Protein AF-A0A543IL01-F1 (afdb_monomer_lite)

InterPro domains:
  IPR018306 Bacteriophage T5, Orf172 DNA-binding [SM00974] (174-257)

pLDDT: mean 78.58, std 16.9, range [30.52, 97.38]

Foldseek 3Di:
DDPDDQDAALEEEPPQDPVLSSLLSVLLVVVDDVPKAFHYKFAFADVVVGFGIWTDILFKIFTDDSVCCNPPNTPFMDTLQFFPAWDWDDDDVQWTFIWTAGPVRDIDTNHITGNVVRVVVRVVSVVSNDDDDDPPDDDDDPPDDDDPDDPDPDVPDDDQQAWWKWWKKDQCLFPNQQKIATDIDRDPDRVVVQQVVQVPDGPAGIFTFAIATGSRNVVVSVQLCVVQVVQAPDVPDSVRRMGRGAQVVSVVSCCVVVPPRRPGGDRDGPNVVSVVVVVVD

Radius of gyration: 23.76 Å; chains: 1; bounding box: 69×58×45 Å

Secondary structure (DSSP, 8-state):
------PPPSEE-TT--HHHHHHHHHHHTTTSPTT--EEEEEEEEETTTTEEEEEEESSEEEEE-TTTHHHH--SEEEEGGGEEEEEEEEEETTEEEEEEEETT--EEEEEEEETTTHHHHHHHHHHHHS------------------------TTPPP----EEEEEEE-HHHH-TT-EEEEEE-SSSHHHHHHHHHHTT-SSPPEEEEEEEETTHHHHHHHHHHHTGGGBS-SS-TTS-EES--HHHHHHHHHHHHGGG---B--S---HHHHHHHHT-

Sequence (281 aa):
MALQEIQHPDYVGAEVDAGDAEHVTRVLRFFLRDGERVVALATTVKALPTLTHIAVTDRRILGFSAAELAKEGPRQETDIAVVASVETRKSSKQRWFFVVVDESGAETDFGDVHDQDAPRLTRIIEGLVRPSRPEADVPSPRLPEADPLPRAPEPGAPSPHTPGAGYVISNIGAFGERMVKIGMTRRLEPMDRVRELGDASVPFRFDVHALIFSEDAVGLENSLHEEFADRRVNRVNLRREFFYATPAEVREVLERLAGNHLLEYNETPEALEYRAGKTDR

Organism: NCBI:txid337895

Structure (mmCIF, N/CA/C/O backbone):
data_AF-A0A543IL01-F1
#
_entry.id   AF-A0A543IL01-F1
#
loop_
_atom_site.group_PDB
_atom_site.id
_atom_site.type_symbol
_atom_site.label_atom_id
_atom_site.label_alt_id
_atom_site.label_comp_id
_atom_site.label_asym_id
_atom_site.label_entity_id
_atom_site.label_seq_id
_atom_site.pdbx_PDB_ins_code
_atom_site.Cartn_x
_atom_site.Cartn_y
_atom_site.Cartn_z
_atom_site.occupancy
_atom_site.B_iso_or_equiv
_atom_site.auth_seq_id
_atom_site.auth_comp_id
_atom_site.auth_asym_id
_atom_site.auth_atom_id
_atom_site.pdbx_PDB_model_num
ATOM 1 N N . MET A 1 1 ? -9.662 14.094 -27.715 1.00 34.88 1 MET A N 1
ATOM 2 C CA . MET A 1 1 ? -8.917 14.063 -26.439 1.00 34.88 1 MET A CA 1
ATOM 3 C C . MET A 1 1 ? -9.246 15.337 -25.689 1.00 34.88 1 MET A C 1
ATOM 5 O O . MET A 1 1 ? -8.805 16.396 -26.111 1.00 34.88 1 MET A O 1
ATOM 9 N N . ALA A 1 2 ? -10.101 15.260 -24.671 1.00 32.00 2 ALA A N 1
ATOM 10 C CA . ALA A 1 2 ? -10.370 16.408 -23.813 1.00 32.00 2 ALA A CA 1
ATOM 11 C C . ALA A 1 2 ? -9.180 16.578 -22.860 1.00 32.00 2 ALA A C 1
ATOM 13 O O . ALA A 1 2 ? -8.804 15.628 -22.174 1.00 32.00 2 ALA A O 1
ATOM 14 N N . LEU A 1 3 ? -8.567 17.761 -22.863 1.00 39.91 3 LEU A N 1
ATOM 15 C CA . LEU A 1 3 ? -7.664 18.196 -21.803 1.00 39.91 3 LEU A CA 1
ATOM 16 C C . LEU A 1 3 ? -8.504 18.259 -20.521 1.00 39.91 3 LEU A C 1
ATOM 18 O O . LEU A 1 3 ? -9.288 19.187 -20.355 1.00 39.91 3 LEU A O 1
ATOM 22 N N . GLN A 1 4 ? -8.416 17.237 -19.667 1.00 44.16 4 GLN A N 1
ATOM 23 C CA . GLN A 1 4 ? -8.971 17.327 -18.318 1.00 44.16 4 GLN A CA 1
ATOM 24 C C . GLN A 1 4 ? -8.254 18.476 -17.598 1.00 44.16 4 GLN A C 1
ATOM 26 O O . GLN A 1 4 ? -7.021 18.506 -17.566 1.00 44.16 4 GLN A O 1
ATOM 31 N N . GLU A 1 5 ? -9.026 19.436 -17.083 1.00 52.38 5 GLU A N 1
ATOM 32 C CA . GLU A 1 5 ? -8.519 20.554 -16.285 1.00 52.38 5 GLU A CA 1
ATOM 33 C C . GLU A 1 5 ? -7.653 20.032 -15.136 1.00 52.38 5 GLU A C 1
ATOM 35 O O . GLU A 1 5 ? -8.019 19.087 -14.433 1.00 52.38 5 GLU A O 1
ATOM 40 N N . ILE A 1 6 ? -6.481 20.643 -14.958 1.00 54.50 6 ILE A N 1
ATOM 41 C CA . ILE A 1 6 ? -5.597 20.335 -13.839 1.00 54.50 6 ILE A CA 1
ATOM 42 C C . ILE A 1 6 ? -6.286 20.864 -12.581 1.00 54.50 6 ILE A C 1
ATOM 44 O O . ILE A 1 6 ? -6.400 22.073 -12.396 1.00 54.50 6 ILE A O 1
ATOM 48 N N . GLN A 1 7 ? -6.773 19.964 -11.729 1.00 63.28 7 GLN A N 1
ATOM 49 C CA . GLN A 1 7 ? -7.272 20.351 -10.415 1.00 63.28 7 GLN A CA 1
ATOM 50 C C . GLN A 1 7 ? -6.079 20.687 -9.521 1.00 63.28 7 GLN A C 1
ATOM 52 O O . GLN A 1 7 ? -5.209 19.847 -9.290 1.00 63.28 7 GLN A O 1
ATOM 57 N N . HIS A 1 8 ? -6.028 21.939 -9.074 1.00 72.12 8 HIS A N 1
ATOM 58 C CA . HIS A 1 8 ? -5.015 22.433 -8.151 1.00 72.12 8 HIS A CA 1
ATOM 59 C C . HIS A 1 8 ? -5.432 22.141 -6.702 1.00 72.12 8 HIS A C 1
ATOM 61 O O . HIS A 1 8 ? -6.633 22.097 -6.429 1.00 72.12 8 HIS A O 1
ATOM 67 N N . PRO A 1 9 ? -4.473 21.964 -5.774 1.00 82.19 9 PRO A N 1
ATOM 68 C CA . PRO A 1 9 ? -4.791 21.812 -4.361 1.00 82.19 9 PRO A CA 1
ATOM 69 C C . PRO A 1 9 ? -5.490 23.062 -3.820 1.00 82.19 9 PRO A C 1
ATOM 71 O O . PRO A 1 9 ? -5.097 24.182 -4.152 1.00 82.19 9 PRO A O 1
ATOM 74 N N . ASP A 1 10 ? -6.454 22.875 -2.920 1.00 85.50 10 ASP A N 1
ATOM 75 C CA . ASP A 1 10 ? -7.108 23.976 -2.202 1.00 85.50 10 ASP A CA 1
ATOM 76 C C . ASP A 1 10 ? -6.127 24.714 -1.271 1.00 85.50 10 ASP A C 1
ATOM 78 O O . ASP A 1 10 ? -6.307 25.893 -0.958 1.00 85.50 10 ASP A O 1
ATOM 82 N N . TYR A 1 11 ? -5.074 24.020 -0.826 1.00 91.69 11 TYR A N 1
ATOM 83 C CA . TYR A 1 11 ? -4.003 24.577 -0.008 1.00 91.69 11 TYR A CA 1
ATOM 84 C C . TYR A 1 11 ? -2.612 24.215 -0.539 1.00 91.69 11 TYR A C 1
ATOM 86 O O . TYR A 1 11 ? -2.289 23.041 -0.723 1.00 91.69 11 TYR A O 1
ATOM 94 N N . VAL A 1 12 ? -1.757 25.226 -0.699 1.00 93.12 12 VAL A N 1
ATOM 95 C CA . VAL A 1 12 ? -0.332 25.074 -1.020 1.00 93.12 12 VAL A CA 1
ATOM 96 C C . VAL A 1 12 ? 0.488 25.691 0.113 1.00 93.12 12 VAL A C 1
ATOM 98 O O . VAL A 1 12 ? 0.226 26.822 0.524 1.00 93.12 12 VAL A O 1
ATOM 101 N N . GLY A 1 13 ? 1.432 24.917 0.648 1.00 91.25 13 GLY A N 1
ATOM 102 C CA . GLY A 1 13 ? 2.227 25.267 1.820 1.00 91.25 13 GLY A CA 1
ATOM 103 C C . GLY A 1 13 ? 3.222 26.400 1.576 1.00 91.25 13 GLY A C 1
ATOM 104 O O . GLY A 1 13 ? 3.610 26.674 0.442 1.00 91.25 13 GLY A O 1
ATOM 105 N N . ALA A 1 14 ? 3.653 27.045 2.660 1.00 87.38 14 ALA A N 1
ATOM 106 C CA . ALA A 1 14 ? 4.424 28.290 2.624 1.00 87.38 14 ALA A CA 1
ATOM 107 C C . ALA A 1 14 ? 5.782 28.176 1.906 1.00 87.38 14 ALA A C 1
ATOM 109 O O . ALA A 1 14 ? 6.275 29.162 1.360 1.00 87.38 14 ALA A O 1
ATOM 110 N N . GLU A 1 15 ? 6.387 26.987 1.915 1.00 88.19 15 GLU A N 1
ATOM 111 C CA . GLU A 1 15 ? 7.686 26.714 1.285 1.00 88.19 15 GLU A CA 1
ATOM 112 C C . GLU A 1 15 ? 7.568 25.984 -0.068 1.00 88.19 15 GLU A C 1
ATOM 114 O O . GLU A 1 15 ? 8.587 25.584 -0.629 1.00 88.19 15 GLU A O 1
ATOM 119 N N . VAL A 1 16 ? 6.356 25.791 -0.602 1.00 88.38 16 VAL A N 1
ATOM 120 C CA . VAL A 1 16 ? 6.158 25.165 -1.918 1.00 88.38 16 VAL A CA 1
ATOM 121 C C . VAL A 1 16 ? 6.141 26.252 -2.998 1.00 88.38 16 VAL A C 1
ATOM 123 O O . VAL A 1 16 ? 5.255 27.106 -3.017 1.00 88.38 16 VAL A O 1
ATOM 126 N N . ASP A 1 17 ? 7.107 26.218 -3.920 1.00 84.44 17 ASP A N 1
ATOM 127 C CA . ASP A 1 17 ? 7.125 27.117 -5.082 1.00 84.44 17 ASP A CA 1
ATOM 128 C C . ASP A 1 17 ? 5.978 26.795 -6.058 1.00 84.44 17 ASP A C 1
ATOM 130 O O . ASP A 1 17 ? 5.599 25.637 -6.224 1.00 84.44 17 ASP A O 1
ATOM 134 N N . ALA A 1 18 ? 5.435 27.803 -6.746 1.00 75.06 18 ALA A N 1
ATOM 135 C CA . ALA A 1 18 ? 4.303 27.619 -7.658 1.00 75.06 18 ALA A CA 1
ATOM 136 C C . ALA A 1 18 ? 4.610 26.652 -8.820 1.00 75.06 18 ALA A C 1
ATOM 138 O O . ALA A 1 18 ? 3.759 25.839 -9.189 1.00 75.06 18 ALA A O 1
ATOM 139 N N . GLY A 1 19 ? 5.825 26.703 -9.378 1.00 74.31 19 GLY A N 1
ATOM 140 C CA . GLY A 1 19 ? 6.249 25.788 -10.437 1.00 74.31 19 GLY A CA 1
ATOM 141 C C . GLY A 1 19 ? 6.413 24.357 -9.929 1.00 74.31 19 GLY A C 1
ATOM 142 O O . GLY A 1 19 ? 6.035 23.407 -10.622 1.00 74.31 19 GLY A O 1
ATOM 143 N N . ASP A 1 20 ? 6.917 24.205 -8.703 1.00 79.19 20 ASP A N 1
ATOM 144 C CA . ASP A 1 20 ? 7.035 22.904 -8.041 1.00 79.19 20 ASP A CA 1
ATOM 145 C C . ASP A 1 20 ? 5.651 22.327 -7.706 1.00 79.19 20 ASP A C 1
ATOM 147 O O . ASP A 1 20 ? 5.365 21.178 -8.037 1.00 79.19 20 ASP A O 1
ATOM 151 N N . ALA A 1 21 ? 4.728 23.144 -7.185 1.00 83.25 21 ALA A N 1
ATOM 152 C CA . ALA A 1 21 ? 3.351 22.744 -6.899 1.00 83.25 21 ALA A CA 1
ATOM 153 C C . ALA A 1 21 ? 2.629 22.213 -8.147 1.00 83.25 21 ALA A C 1
ATOM 155 O O . ALA A 1 21 ? 1.988 21.159 -8.096 1.00 83.25 21 ALA A O 1
ATOM 156 N N . GLU A 1 22 ? 2.745 22.902 -9.287 1.00 82.62 22 GLU A N 1
ATOM 157 C CA . GLU A 1 22 ? 2.166 22.438 -10.550 1.00 82.62 22 GLU A CA 1
ATOM 158 C C . GLU A 1 22 ? 2.799 21.136 -11.039 1.00 82.62 22 GLU A C 1
ATOM 160 O O . GLU A 1 22 ? 2.094 20.229 -11.493 1.00 82.62 22 GLU A O 1
ATOM 165 N N . HIS A 1 23 ? 4.130 21.046 -10.983 1.00 82.19 23 HIS A N 1
ATOM 166 C CA . HIS A 1 23 ? 4.852 19.857 -11.412 1.00 82.19 23 HIS A CA 1
ATOM 167 C C . HIS A 1 23 ? 4.466 18.648 -10.558 1.00 82.19 23 HIS A C 1
ATOM 169 O O . HIS A 1 23 ? 4.027 17.631 -11.098 1.00 82.19 23 HIS A O 1
ATOM 175 N N . VAL A 1 24 ? 4.543 18.786 -9.236 1.00 86.75 24 VAL A N 1
ATOM 176 C CA . VAL A 1 24 ? 4.195 17.747 -8.268 1.00 86.75 24 VAL A CA 1
ATOM 177 C C . VAL A 1 24 ? 2.739 17.321 -8.420 1.00 86.75 24 VAL A C 1
ATOM 179 O O . VAL A 1 24 ? 2.477 16.127 -8.529 1.00 86.75 24 VAL A O 1
ATOM 182 N N . THR A 1 25 ? 1.789 18.254 -8.527 1.00 86.19 25 THR A N 1
ATOM 183 C CA . THR A 1 25 ? 0.362 17.920 -8.718 1.00 86.19 25 THR A CA 1
ATOM 184 C C . THR A 1 25 ? 0.140 17.151 -10.027 1.00 86.19 25 THR A C 1
ATOM 186 O O . THR A 1 25 ? -0.582 16.151 -10.068 1.00 86.19 25 THR A O 1
ATOM 189 N N . ARG A 1 26 ? 0.821 17.555 -11.109 1.00 84.00 26 ARG A N 1
ATOM 190 C CA . ARG A 1 26 ? 0.752 16.875 -12.410 1.00 84.00 26 ARG A CA 1
ATOM 191 C C . ARG A 1 26 ? 1.311 15.456 -12.361 1.00 84.00 26 ARG A C 1
ATOM 193 O O . ARG A 1 26 ? 0.823 14.604 -13.097 1.00 84.00 26 ARG A O 1
ATOM 200 N N . VAL A 1 27 ? 2.334 15.207 -11.552 1.00 80.81 27 VAL A N 1
ATOM 201 C CA . VAL A 1 27 ? 2.908 13.868 -11.385 1.00 80.81 27 VAL A CA 1
ATOM 202 C C . VAL A 1 27 ? 2.048 13.032 -10.432 1.00 80.81 27 VAL A C 1
ATOM 204 O O . VAL A 1 27 ? 1.742 11.885 -10.745 1.00 80.81 27 VAL A O 1
ATOM 207 N N . LEU A 1 28 ? 1.570 13.615 -9.327 1.00 84.19 28 LEU A N 1
ATOM 208 C CA . LEU A 1 28 ? 0.729 12.940 -8.335 1.00 84.19 28 LEU A CA 1
ATOM 209 C C . LEU A 1 28 ? -0.515 12.308 -8.951 1.00 84.19 28 LEU A C 1
ATOM 211 O O . LEU A 1 28 ? -0.867 11.207 -8.548 1.00 84.19 28 LEU A O 1
ATOM 215 N N . ARG A 1 29 ? -1.138 12.937 -9.959 1.00 84.00 29 ARG A N 1
ATOM 216 C CA . ARG A 1 29 ? -2.344 12.399 -10.624 1.00 84.00 29 ARG A CA 1
ATOM 217 C C . ARG A 1 29 ? -2.189 10.964 -11.137 1.00 84.00 29 ARG A C 1
ATOM 219 O O . ARG A 1 29 ? -3.181 10.259 -11.239 1.00 84.00 29 ARG A O 1
ATOM 226 N N . PHE A 1 30 ? -0.967 10.540 -11.471 1.00 81.12 30 PHE A N 1
ATOM 227 C CA . PHE A 1 30 ? -0.693 9.180 -11.941 1.00 81.12 30 PHE A CA 1
ATOM 228 C C . PHE A 1 30 ? -0.719 8.139 -10.808 1.00 81.12 30 PHE A C 1
ATOM 230 O O . PHE A 1 30 ? -0.780 6.946 -11.081 1.00 81.12 30 PHE A O 1
ATOM 237 N N . PHE A 1 31 ? -0.703 8.593 -9.553 1.00 85.00 31 PHE A N 1
ATOM 238 C CA . PHE A 1 31 ? -0.736 7.782 -8.332 1.00 85.00 31 PHE A CA 1
ATOM 239 C C . PHE A 1 31 ? -2.051 7.942 -7.545 1.00 85.00 31 PHE A C 1
ATOM 241 O O . PHE A 1 31 ? -2.255 7.292 -6.512 1.00 85.00 31 PHE A O 1
ATOM 248 N N . LEU A 1 32 ? -2.952 8.810 -8.017 1.00 82.94 32 LEU A N 1
ATOM 249 C CA . LEU A 1 32 ? -4.283 8.988 -7.446 1.00 82.94 32 LEU A CA 1
ATOM 250 C C . LEU A 1 32 ? -5.225 7.881 -7.925 1.00 82.94 32 LEU A C 1
ATOM 252 O O . LEU A 1 32 ? -5.150 7.413 -9.060 1.00 82.94 32 LEU A O 1
ATOM 256 N N . ARG A 1 33 ? -6.135 7.471 -7.043 1.00 85.38 33 ARG A N 1
ATOM 257 C CA . ARG A 1 33 ? -7.258 6.587 -7.367 1.00 85.38 33 ARG A CA 1
ATOM 258 C C . ARG A 1 33 ? -8.295 7.367 -8.187 1.00 85.38 33 ARG A C 1
ATOM 260 O O . ARG A 1 33 ? -8.362 8.591 -8.106 1.00 85.38 33 ARG A O 1
ATOM 267 N N . ASP A 1 34 ? -9.171 6.672 -8.910 1.00 80.56 34 ASP A N 1
ATOM 268 C CA . ASP A 1 34 ? -10.215 7.328 -9.711 1.00 80.56 34 ASP A CA 1
ATOM 269 C C . ASP A 1 34 ? -11.075 8.287 -8.872 1.00 80.56 34 ASP A C 1
ATOM 271 O O . ASP A 1 34 ? -11.662 7.914 -7.846 1.00 80.56 34 ASP A O 1
ATOM 275 N N . GLY A 1 35 ? -11.127 9.548 -9.306 1.00 80.81 35 GLY A N 1
ATOM 276 C CA . GLY A 1 35 ? -11.859 10.623 -8.634 1.00 80.81 35 GLY A CA 1
ATOM 277 C C . GLY A 1 35 ? -11.273 11.073 -7.291 1.00 80.81 35 GLY A C 1
ATOM 278 O O . GLY A 1 35 ? -11.939 11.827 -6.592 1.00 80.81 35 GLY A O 1
ATOM 279 N N . GLU A 1 36 ? -10.082 10.606 -6.908 1.00 86.56 36 GLU A N 1
ATOM 280 C CA . GLU A 1 36 ? -9.339 11.135 -5.759 1.00 86.56 36 GLU A CA 1
ATOM 281 C C . GLU A 1 36 ? -8.717 12.485 -6.125 1.00 86.56 36 GLU A C 1
ATOM 283 O O . GLU A 1 36 ? -8.173 12.656 -7.219 1.00 86.56 36 GLU A O 1
ATOM 288 N N . ARG A 1 37 ? -8.801 13.451 -5.209 1.00 89.50 37 ARG A N 1
ATOM 289 C CA . ARG A 1 37 ? -8.356 14.829 -5.450 1.00 89.50 37 ARG A CA 1
ATOM 290 C C . ARG A 1 37 ? -7.351 15.265 -4.407 1.00 89.50 37 ARG A C 1
ATOM 292 O O . ARG A 1 37 ? -7.538 15.003 -3.223 1.00 89.50 37 ARG A O 1
ATOM 299 N N . VAL A 1 38 ? -6.305 15.966 -4.840 1.00 91.94 38 VAL A N 1
ATOM 300 C CA . VAL A 1 38 ? -5.348 16.597 -3.925 1.00 91.94 38 VAL A CA 1
ATOM 301 C C . VAL A 1 38 ? -6.008 17.827 -3.311 1.00 91.94 38 VAL A C 1
ATOM 303 O O . VAL A 1 38 ? -6.418 18.731 -4.029 1.00 91.94 38 VAL A O 1
ATOM 306 N N . VAL A 1 39 ? -6.108 17.849 -1.986 1.00 93.88 39 VAL A N 1
ATOM 307 C CA . VAL A 1 39 ? -6.705 18.936 -1.197 1.00 93.88 39 VAL A CA 1
ATOM 308 C C . VAL A 1 39 ? -5.616 19.866 -0.667 1.00 93.88 39 VAL A C 1
ATOM 310 O O . VAL A 1 39 ? -5.787 21.081 -0.654 1.00 93.88 39 VAL A O 1
ATOM 313 N N . ALA A 1 40 ? -4.471 19.316 -0.258 1.00 95.44 40 ALA A N 1
ATOM 314 C CA . ALA A 1 40 ? -3.349 20.098 0.244 1.00 95.44 40 ALA A CA 1
ATOM 315 C C . ALA A 1 40 ? -2.000 19.549 -0.223 1.00 95.44 40 ALA A C 1
ATOM 317 O O . ALA A 1 40 ? -1.840 18.339 -0.375 1.00 95.44 40 ALA A O 1
ATOM 318 N N . LEU A 1 41 ? -1.020 20.436 -0.379 1.00 96.38 41 LEU A N 1
ATOM 319 C CA . LEU A 1 41 ? 0.377 20.104 -0.653 1.00 96.38 41 LEU A CA 1
ATOM 320 C C . LEU A 1 41 ? 1.291 20.996 0.194 1.00 96.38 41 LEU A C 1
ATOM 322 O O . LEU A 1 41 ? 1.124 22.210 0.188 1.00 96.38 41 LEU A O 1
ATOM 326 N N . ALA A 1 42 ? 2.265 20.419 0.894 1.00 95.44 42 ALA A N 1
ATOM 327 C CA . ALA A 1 42 ? 3.266 21.160 1.664 1.00 95.44 42 ALA A CA 1
ATOM 328 C C . ALA A 1 42 ? 4.636 20.471 1.606 1.00 95.44 42 ALA A C 1
ATOM 330 O O . ALA A 1 42 ? 4.733 19.283 1.281 1.00 95.44 42 ALA A O 1
ATOM 331 N N . THR A 1 43 ? 5.695 21.200 1.955 1.00 94.31 43 THR A N 1
ATOM 332 C CA . THR A 1 43 ? 7.024 20.611 2.137 1.00 94.31 43 THR A CA 1
ATOM 333 C C . THR A 1 43 ? 7.114 19.898 3.489 1.00 94.31 43 THR A C 1
ATOM 335 O O . THR A 1 43 ? 6.442 20.238 4.465 1.00 94.31 43 THR A O 1
ATOM 338 N N . THR A 1 44 ? 7.974 18.888 3.558 1.00 94.12 44 THR A N 1
ATOM 339 C CA . THR A 1 44 ? 8.374 18.224 4.801 1.00 94.12 44 THR A CA 1
ATOM 340 C C . THR A 1 44 ? 9.851 17.856 4.724 1.00 94.12 44 THR A C 1
ATOM 342 O O . THR A 1 44 ? 10.436 17.831 3.644 1.00 94.12 44 THR A O 1
ATOM 345 N N . VAL A 1 45 ? 10.489 17.591 5.861 1.00 87.00 45 VAL A N 1
ATOM 346 C CA . VAL A 1 45 ? 11.825 16.988 5.894 1.00 87.00 45 VAL A CA 1
ATOM 347 C C . VAL A 1 45 ? 11.771 15.723 6.728 1.00 87.00 45 VAL A C 1
ATOM 349 O O . VAL A 1 45 ? 11.469 15.753 7.918 1.00 87.00 45 VAL A O 1
ATOM 352 N N . LYS A 1 46 ? 12.104 14.602 6.095 1.00 80.88 46 LYS A N 1
ATOM 353 C CA . LYS A 1 46 ? 12.317 13.317 6.756 1.00 80.88 46 LYS A CA 1
ATOM 354 C C . LYS A 1 46 ? 13.510 12.637 6.114 1.00 80.88 46 LYS A C 1
ATOM 356 O O . LYS A 1 46 ? 13.599 12.603 4.892 1.00 80.88 46 LYS A O 1
ATOM 361 N N . ALA A 1 47 ? 14.425 12.105 6.919 1.00 61.59 47 ALA A N 1
ATOM 362 C CA . ALA A 1 47 ? 15.621 11.452 6.393 1.00 61.59 47 ALA A CA 1
ATOM 363 C C . ALA A 1 47 ? 15.315 10.057 5.821 1.00 61.59 47 ALA A C 1
ATOM 365 O O . ALA A 1 47 ? 15.793 9.731 4.734 1.00 61.59 47 ALA A O 1
ATOM 366 N N . LEU A 1 48 ? 14.512 9.248 6.527 1.00 63.50 48 LEU A N 1
ATOM 367 C CA . LEU A 1 48 ? 14.227 7.852 6.176 1.00 63.50 48 LEU A CA 1
ATOM 368 C C . LEU A 1 48 ? 12.774 7.453 6.523 1.00 63.50 48 LEU A C 1
ATOM 370 O O . LEU A 1 48 ? 12.433 7.477 7.702 1.00 63.50 48 LEU A O 1
ATOM 374 N N . PRO A 1 49 ? 11.940 7.058 5.536 1.00 77.00 49 PRO A N 1
ATOM 375 C CA . PRO A 1 49 ? 12.175 7.264 4.106 1.00 77.00 49 PRO A CA 1
ATOM 376 C C . PRO A 1 49 ? 12.392 8.750 3.808 1.00 77.00 49 PRO A C 1
ATOM 378 O O . PRO A 1 49 ? 11.875 9.610 4.521 1.00 77.00 49 PRO A O 1
ATOM 381 N N . THR A 1 50 ? 13.177 9.068 2.774 1.00 85.31 50 THR A N 1
ATOM 382 C CA . THR A 1 50 ? 13.398 10.476 2.432 1.00 85.31 50 THR A CA 1
ATOM 383 C C . THR A 1 50 ? 12.104 11.073 1.898 1.00 85.31 50 THR A C 1
ATOM 385 O O . THR A 1 50 ? 11.653 10.680 0.817 1.00 85.31 50 THR A O 1
ATOM 388 N N . LEU A 1 51 ? 11.520 12.000 2.655 1.00 94.50 51 LEU A N 1
ATOM 389 C CA . LEU A 1 51 ? 10.338 12.758 2.259 1.00 94.50 51 LEU A CA 1
ATOM 390 C C . LEU A 1 51 ? 10.718 14.228 2.141 1.00 94.50 51 LEU A C 1
ATOM 392 O O . LEU A 1 51 ? 11.342 14.782 3.049 1.00 94.50 51 LEU A O 1
ATOM 396 N N . THR A 1 52 ? 10.323 14.836 1.027 1.00 93.81 52 THR A N 1
ATOM 397 C CA . THR A 1 52 ? 10.433 16.283 0.807 1.00 93.81 52 THR A CA 1
ATOM 398 C C . THR A 1 52 ? 9.071 16.962 0.783 1.00 93.81 52 THR A C 1
ATOM 400 O O . THR A 1 52 ? 8.993 18.169 0.984 1.00 93.81 52 THR A O 1
ATOM 403 N N . HIS A 1 53 ? 8.002 16.196 0.554 1.00 97.38 53 HIS A N 1
ATOM 404 C CA . HIS A 1 53 ? 6.639 16.698 0.457 1.00 97.38 53 HIS A CA 1
ATOM 405 C C . HIS A 1 53 ? 5.633 15.784 1.150 1.00 97.38 53 HIS A C 1
ATOM 407 O O . HIS A 1 53 ? 5.802 14.561 1.215 1.00 97.38 53 HIS A O 1
ATOM 413 N N . ILE A 1 54 ? 4.566 16.415 1.627 1.00 97.31 54 ILE A N 1
ATOM 414 C CA . ILE A 1 54 ? 3.339 15.781 2.086 1.00 97.31 54 ILE A CA 1
ATOM 415 C C . ILE A 1 54 ? 2.179 16.308 1.236 1.00 97.31 54 ILE A C 1
ATOM 417 O O . ILE A 1 54 ? 2.026 17.518 1.065 1.00 97.31 54 ILE A O 1
ATOM 421 N N . ALA A 1 55 ? 1.360 15.407 0.702 1.00 97.00 55 ALA A N 1
ATOM 422 C CA . ALA A 1 55 ? 0.091 15.744 0.071 1.00 97.00 55 ALA A CA 1
ATOM 423 C C . ALA A 1 55 ? -1.063 15.124 0.856 1.00 97.00 55 ALA A C 1
ATOM 425 O O . ALA A 1 55 ? -1.008 13.958 1.239 1.00 97.00 55 ALA A O 1
ATOM 426 N N . VAL A 1 56 ? -2.122 15.895 1.066 1.00 96.75 56 VAL A N 1
ATOM 427 C CA . VAL A 1 56 ? -3.390 15.406 1.611 1.00 96.75 56 VAL A CA 1
ATOM 428 C C . VAL A 1 56 ? -4.381 15.364 0.464 1.00 96.75 56 VAL A C 1
ATOM 430 O O . VAL A 1 56 ? -4.597 16.372 -0.207 1.00 96.75 56 VAL A O 1
ATOM 433 N N . THR A 1 57 ? -4.972 14.204 0.226 1.00 95.31 57 THR A N 1
ATOM 434 C CA . THR A 1 57 ? -6.088 14.016 -0.696 1.00 95.31 57 THR A CA 1
ATOM 435 C C . THR A 1 57 ? -7.390 13.905 0.089 1.00 95.31 57 THR A C 1
ATOM 437 O O . THR A 1 57 ? -7.393 13.814 1.317 1.00 95.31 57 THR A O 1
ATOM 440 N N . ASP A 1 58 ? -8.517 13.864 -0.612 1.00 91.31 58 ASP A N 1
ATOM 441 C CA . ASP A 1 58 ? -9.816 13.564 -0.004 1.00 91.31 58 ASP A CA 1
ATOM 442 C C . ASP A 1 58 ? -9.942 12.114 0.508 1.00 91.31 58 ASP A C 1
ATOM 444 O O . ASP A 1 58 ? -10.954 11.762 1.115 1.00 91.31 58 ASP A O 1
ATOM 448 N N . ARG A 1 59 ? -8.924 11.264 0.295 1.00 91.56 59 ARG A N 1
ATOM 449 C CA . ARG A 1 59 ? -8.926 9.850 0.709 1.00 91.56 59 ARG A CA 1
ATOM 450 C C . ARG A 1 59 ? -7.685 9.401 1.471 1.00 91.56 59 ARG A C 1
ATOM 452 O O . ARG A 1 59 ? -7.771 8.411 2.193 1.00 91.56 59 ARG A O 1
ATOM 459 N N . ARG A 1 60 ? -6.541 10.063 1.306 1.00 95.06 60 ARG A N 1
ATOM 460 C CA . ARG A 1 60 ? -5.232 9.627 1.807 1.00 95.06 60 ARG A CA 1
ATOM 461 C C . ARG A 1 60 ? -4.329 10.795 2.177 1.00 95.06 60 ARG A C 1
ATOM 463 O O . ARG A 1 60 ? -4.478 11.908 1.690 1.00 95.06 60 ARG A O 1
ATOM 470 N N . ILE A 1 61 ? -3.328 10.496 2.987 1.00 96.56 61 ILE A N 1
ATOM 471 C CA . ILE A 1 61 ? -2.170 11.342 3.255 1.00 96.56 61 ILE A CA 1
ATOM 472 C C . ILE A 1 61 ? -0.966 10.638 2.635 1.00 96.56 61 ILE A C 1
ATOM 474 O O . ILE A 1 61 ? -0.748 9.455 2.886 1.00 96.56 61 ILE A O 1
ATOM 478 N N . LEU A 1 62 ? -0.215 11.349 1.801 1.00 96.94 62 LEU A N 1
ATOM 479 C CA . LEU A 1 62 ? 0.888 10.826 1.004 1.00 96.94 62 LEU A CA 1
ATOM 480 C C . LEU A 1 62 ? 2.174 11.570 1.360 1.00 96.94 62 LEU A C 1
ATOM 482 O O . LEU A 1 62 ? 2.222 12.794 1.299 1.00 96.94 62 LEU A O 1
ATOM 486 N N . GLY A 1 63 ? 3.228 10.835 1.686 1.00 94.94 63 GLY A N 1
ATOM 487 C CA . GLY A 1 63 ? 4.579 11.338 1.885 1.00 94.94 63 GLY A CA 1
ATOM 488 C C . GLY A 1 63 ? 5.469 10.884 0.738 1.00 94.94 63 GLY A C 1
ATOM 489 O O . GLY A 1 63 ? 5.507 9.696 0.409 1.00 94.94 63 GLY A O 1
ATOM 490 N N . PHE A 1 64 ? 6.200 11.809 0.119 1.00 95.94 64 PHE A N 1
ATOM 491 C CA . PHE A 1 64 ? 7.045 11.488 -1.031 1.00 95.94 64 PHE A CA 1
ATOM 492 C C . PHE A 1 64 ? 8.266 12.396 -1.164 1.00 95.94 64 PHE A C 1
ATOM 494 O O . PHE A 1 64 ? 8.367 13.461 -0.555 1.00 95.94 64 PHE A O 1
ATOM 501 N N . SER A 1 65 ? 9.211 11.955 -1.994 1.00 92.62 65 SER A N 1
ATOM 502 C CA . SER A 1 65 ? 10.278 12.802 -2.522 1.00 92.62 65 SER A CA 1
ATOM 503 C C . SER A 1 65 ? 9.819 13.377 -3.856 1.00 92.62 65 SER A C 1
ATOM 505 O O . SER A 1 65 ? 9.610 12.612 -4.790 1.00 92.62 65 SER A O 1
ATOM 507 N N . ALA A 1 66 ? 9.687 14.699 -3.981 1.00 87.00 66 ALA A N 1
ATOM 508 C CA . ALA A 1 66 ? 9.315 15.332 -5.252 1.00 87.00 66 ALA A CA 1
ATOM 509 C C . ALA A 1 66 ? 10.251 14.932 -6.409 1.00 87.00 66 ALA A C 1
ATOM 511 O O . ALA A 1 66 ? 9.780 14.658 -7.509 1.00 87.00 66 ALA A O 1
ATOM 512 N N . ALA A 1 67 ? 11.557 14.808 -6.143 1.00 83.56 67 ALA A N 1
ATOM 513 C CA . ALA A 1 67 ? 12.549 14.432 -7.152 1.00 83.56 67 ALA A CA 1
ATOM 514 C C . ALA A 1 67 ? 12.384 12.989 -7.666 1.00 83.56 67 ALA A C 1
ATOM 516 O O . ALA A 1 67 ? 12.678 12.714 -8.828 1.00 83.56 67 ALA A O 1
ATOM 517 N N . GLU A 1 68 ? 11.900 12.076 -6.818 1.00 85.81 68 GLU A N 1
ATOM 518 C CA . GLU A 1 68 ? 11.735 10.659 -7.174 1.00 85.81 68 GLU A CA 1
ATOM 519 C C . GLU A 1 68 ? 10.272 10.258 -7.392 1.00 85.81 68 GLU A C 1
ATOM 521 O O . GLU A 1 68 ? 10.006 9.131 -7.802 1.00 85.81 68 GLU A O 1
ATOM 526 N N . LEU A 1 69 ? 9.317 11.174 -7.196 1.00 84.75 69 LEU A N 1
ATOM 527 C CA . LEU A 1 69 ? 7.885 10.882 -7.258 1.00 84.75 69 LEU A CA 1
ATOM 528 C C . LEU A 1 69 ? 7.486 10.250 -8.596 1.00 84.75 69 LEU A C 1
ATOM 530 O O . LEU A 1 69 ? 6.716 9.301 -8.616 1.00 84.75 69 LEU A O 1
ATOM 534 N N . ALA A 1 70 ? 8.033 10.733 -9.713 1.00 75.25 70 ALA A N 1
ATOM 535 C CA . ALA A 1 70 ? 7.708 10.195 -11.034 1.00 75.25 70 ALA A CA 1
ATOM 536 C C . ALA A 1 70 ? 8.193 8.748 -11.248 1.00 75.25 70 ALA A C 1
ATOM 538 O O . ALA A 1 70 ? 7.645 8.052 -12.099 1.00 75.25 70 ALA A O 1
ATOM 539 N N . LYS A 1 71 ? 9.225 8.311 -10.515 1.00 72.25 71 LYS A N 1
ATOM 540 C CA . LYS A 1 71 ? 9.833 6.981 -10.665 1.00 72.25 71 LYS A CA 1
ATOM 541 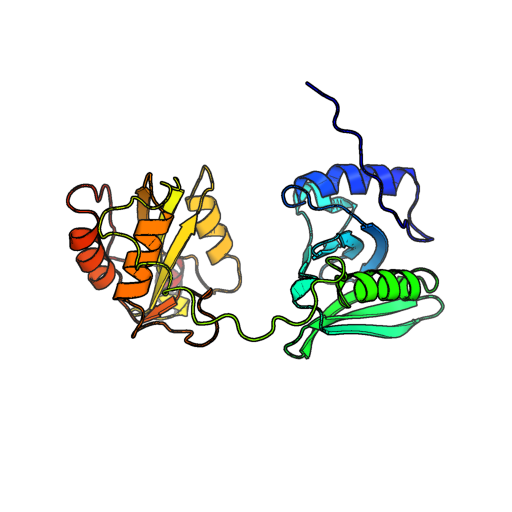C C . LYS A 1 71 ? 9.341 5.996 -9.614 1.00 72.25 71 LYS A C 1
ATOM 543 O O . LYS A 1 71 ? 9.099 4.839 -9.930 1.00 72.25 71 LYS A O 1
ATOM 548 N N . GLU A 1 72 ? 9.241 6.453 -8.373 1.00 76.75 72 GLU A N 1
ATOM 549 C CA . GLU A 1 72 ? 9.003 5.603 -7.207 1.00 76.75 72 GLU A CA 1
ATOM 550 C C . GLU A 1 72 ? 7.596 5.768 -6.630 1.00 76.75 72 GLU A C 1
ATOM 552 O O . GLU A 1 72 ? 7.139 4.909 -5.884 1.00 76.75 72 GLU A O 1
ATOM 557 N N . GLY A 1 73 ? 6.898 6.853 -6.975 1.00 83.69 73 GLY A N 1
ATOM 558 C CA . GLY A 1 73 ? 5.616 7.186 -6.371 1.00 83.69 73 GLY A CA 1
ATOM 559 C C . GLY A 1 73 ? 5.733 7.611 -4.901 1.00 83.69 73 GLY A C 1
ATOM 560 O O . GLY A 1 73 ? 6.819 7.949 -4.410 1.00 83.69 73 GLY A O 1
ATOM 561 N N . PRO A 1 74 ? 4.596 7.665 -4.188 1.00 89.50 74 PRO A N 1
ATOM 562 C CA . PRO A 1 74 ? 4.581 7.914 -2.757 1.00 89.50 74 PRO A CA 1
ATOM 563 C C . PRO A 1 74 ? 5.334 6.841 -1.967 1.00 89.50 74 PRO A C 1
ATOM 565 O O . PRO A 1 74 ? 5.226 5.651 -2.236 1.00 89.50 74 PRO A O 1
ATOM 568 N N . ARG A 1 75 ? 6.099 7.277 -0.964 1.00 85.94 75 ARG A N 1
ATOM 569 C CA . ARG A 1 75 ? 6.908 6.401 -0.098 1.00 85.94 75 ARG A CA 1
ATOM 570 C C . ARG A 1 75 ? 6.229 6.097 1.231 1.00 85.94 75 ARG A C 1
ATOM 572 O O . ARG A 1 75 ? 6.639 5.183 1.940 1.00 85.94 75 ARG A O 1
ATOM 579 N N . GLN A 1 76 ? 5.235 6.898 1.594 1.00 86.19 76 GLN A N 1
ATOM 580 C CA . GLN A 1 76 ? 4.473 6.747 2.821 1.00 86.19 76 GLN A CA 1
ATOM 581 C C . GLN A 1 76 ? 3.022 7.106 2.548 1.00 86.19 76 GLN A C 1
ATOM 583 O O . GLN A 1 76 ? 2.752 8.121 1.910 1.00 86.19 76 GLN A O 1
ATOM 588 N N . GLU A 1 77 ? 2.097 6.278 3.019 1.00 92.50 77 GLU A N 1
ATOM 589 C CA . GLU A 1 77 ? 0.673 6.466 2.769 1.00 92.50 77 GLU A CA 1
ATOM 590 C C . GLU A 1 77 ? -0.154 6.114 4.004 1.00 92.50 77 GLU A C 1
ATOM 592 O O . GLU A 1 77 ? 0.113 5.120 4.681 1.00 92.50 77 GLU A O 1
ATOM 597 N N . THR A 1 78 ? -1.192 6.904 4.263 1.00 93.00 78 THR A N 1
ATOM 598 C CA . THR A 1 78 ? -2.204 6.619 5.287 1.00 93.00 78 THR A CA 1
ATOM 599 C C . THR A 1 78 ? -3.581 6.950 4.728 1.00 93.00 78 THR A C 1
ATOM 601 O O . THR A 1 78 ? -3.796 8.065 4.261 1.00 93.00 78 THR A O 1
ATOM 604 N N . ASP A 1 79 ? -4.525 6.006 4.757 1.00 92.50 79 ASP A N 1
ATOM 605 C CA . ASP A 1 79 ? -5.912 6.284 4.364 1.00 92.50 79 ASP A CA 1
ATOM 606 C C . ASP A 1 79 ? -6.580 7.199 5.406 1.00 92.50 79 ASP A C 1
ATOM 608 O O . ASP A 1 79 ? -6.556 6.911 6.599 1.00 92.50 79 ASP A O 1
ATOM 612 N N . ILE A 1 80 ? -7.238 8.273 4.957 1.00 91.88 80 ILE A N 1
ATOM 613 C CA . ILE A 1 80 ? -7.984 9.214 5.816 1.00 91.88 80 ILE A CA 1
ATOM 614 C C . ILE A 1 80 ? -9.040 8.481 6.650 1.00 91.88 80 ILE A C 1
ATOM 616 O O . ILE A 1 80 ? -9.271 8.831 7.802 1.00 91.88 80 ILE A O 1
ATOM 620 N N . ALA A 1 81 ? -9.642 7.432 6.083 1.00 87.81 81 ALA A N 1
ATOM 621 C CA . ALA A 1 81 ? -10.694 6.649 6.724 1.00 87.81 81 ALA A CA 1
ATOM 622 C C . ALA A 1 81 ? -10.258 5.944 8.018 1.00 87.81 81 ALA A C 1
ATOM 624 O O . ALA A 1 81 ? -11.124 5.575 8.801 1.00 87.81 81 ALA A O 1
ATOM 625 N N . VAL A 1 82 ? -8.954 5.729 8.224 1.00 85.88 82 VAL A N 1
ATOM 626 C CA . VAL A 1 82 ? -8.429 5.096 9.445 1.00 85.88 82 VAL A CA 1
ATOM 627 C C . VAL A 1 82 ? -7.761 6.095 10.384 1.00 85.88 82 VAL A C 1
ATOM 629 O O . VAL A 1 82 ? -7.266 5.694 11.430 1.00 85.88 82 VAL A O 1
ATOM 632 N N . VAL A 1 83 ? -7.707 7.382 10.030 1.00 88.94 83 VAL A N 1
ATOM 633 C CA . VAL A 1 83 ? -7.060 8.399 10.864 1.00 88.94 83 VAL A CA 1
ATOM 634 C C . VAL A 1 83 ? -7.936 8.698 12.076 1.00 88.94 83 VAL A C 1
ATOM 636 O O . VAL A 1 83 ? -9.054 9.185 11.940 1.00 88.94 83 VAL A O 1
ATOM 639 N N . ALA A 1 84 ? -7.403 8.463 13.273 1.00 85.62 84 ALA A N 1
ATOM 640 C CA . ALA A 1 84 ? -8.054 8.818 14.529 1.00 85.62 84 ALA A CA 1
ATOM 641 C C . ALA A 1 84 ? -7.676 10.228 14.994 1.00 85.62 84 ALA A C 1
ATOM 643 O O . ALA A 1 84 ? -8.524 10.979 15.489 1.00 85.62 84 ALA A O 1
ATOM 644 N N . SER A 1 85 ? -6.405 10.602 14.835 1.00 85.50 85 SER A N 1
ATOM 645 C CA . SER A 1 85 ? -5.898 11.924 15.199 1.00 85.50 85 SER A CA 1
ATOM 646 C C . SER A 1 85 ? -4.651 12.307 14.403 1.00 85.50 85 SER A C 1
ATOM 648 O O . SER A 1 85 ? -3.972 11.477 13.798 1.00 85.50 85 SER A O 1
ATOM 650 N N . VAL A 1 86 ? -4.347 13.603 14.417 1.00 90.25 86 VAL A N 1
ATOM 651 C CA . VAL A 1 86 ? -3.085 14.158 13.927 1.00 90.25 86 VAL A CA 1
ATOM 652 C C . VAL A 1 86 ? -2.376 14.805 15.107 1.00 90.25 86 VAL A C 1
ATOM 654 O O . VAL A 1 86 ? -2.936 15.670 15.779 1.00 90.25 86 VAL A O 1
ATOM 657 N N . GLU A 1 87 ? -1.138 14.403 15.351 1.00 85.50 87 GLU A N 1
ATOM 658 C CA . GLU A 1 87 ? -0.289 14.944 16.401 1.00 85.50 87 GLU A CA 1
ATOM 659 C C . GLU A 1 87 ? 0.860 15.751 15.801 1.00 85.50 87 GLU A C 1
ATOM 661 O O . GLU A 1 87 ? 1.569 15.305 14.900 1.00 85.50 87 GLU A O 1
ATOM 666 N N . THR A 1 88 ? 1.087 16.946 16.343 1.00 84.75 88 THR A N 1
ATOM 667 C CA . THR A 1 88 ? 2.236 17.781 15.985 1.00 84.75 88 THR A CA 1
ATOM 668 C C . THR A 1 88 ? 3.123 17.976 17.202 1.00 84.75 88 THR A C 1
ATOM 670 O O . THR A 1 88 ? 2.688 18.532 18.214 1.00 84.75 88 THR A O 1
ATOM 673 N N . ARG A 1 89 ? 4.383 17.552 17.112 1.00 83.94 89 ARG A N 1
ATOM 674 C CA . ARG A 1 89 ? 5.371 17.662 18.194 1.00 83.94 89 ARG A CA 1
ATOM 675 C C . ARG A 1 89 ? 6.423 18.695 17.801 1.00 83.94 89 ARG A C 1
ATOM 677 O O . ARG A 1 89 ? 6.812 18.791 16.642 1.00 83.94 89 ARG A O 1
ATOM 684 N N . LYS A 1 90 ? 6.880 19.516 18.745 1.00 76.19 90 LYS A N 1
ATOM 685 C CA . LYS A 1 90 ? 7.876 20.551 18.439 1.00 76.19 90 LYS A CA 1
ATOM 686 C C . LYS A 1 90 ? 9.214 19.889 18.103 1.00 76.19 90 LYS A C 1
ATOM 688 O O . LYS A 1 90 ? 9.732 19.144 18.927 1.00 76.19 90 LYS A O 1
ATOM 693 N N . SER A 1 91 ? 9.762 20.186 16.928 1.00 73.00 91 SER A N 1
ATOM 694 C CA . SER A 1 91 ? 11.011 19.583 16.444 1.00 73.00 91 SER A CA 1
ATOM 695 C C . SER A 1 91 ? 12.183 20.561 16.519 1.00 73.00 91 SER A C 1
ATOM 697 O O . SER A 1 91 ? 13.166 20.326 17.219 1.00 73.00 91 SER A O 1
ATOM 699 N N . SER A 1 92 ? 12.056 21.728 15.880 1.00 72.69 92 SER A N 1
ATOM 700 C CA . SER A 1 92 ? 13.095 22.766 15.871 1.00 72.69 92 SER A CA 1
ATOM 701 C C . SER A 1 92 ? 12.492 24.170 15.716 1.00 72.69 92 SER A C 1
ATOM 703 O O . SER A 1 92 ? 11.273 24.349 15.801 1.00 72.69 92 SER A O 1
ATOM 705 N N . LYS A 1 93 ? 13.328 25.210 15.561 1.00 62.09 93 LYS A N 1
ATOM 706 C CA . LYS A 1 93 ? 12.822 26.559 15.265 1.00 62.09 93 LYS A CA 1
ATOM 707 C C . LYS A 1 93 ? 12.092 26.502 13.916 1.00 62.09 93 LYS A C 1
ATOM 709 O O . LYS A 1 93 ? 12.716 26.183 12.916 1.00 62.09 93 LYS A O 1
ATOM 714 N N . GLN A 1 94 ? 10.797 26.830 13.926 1.00 74.31 94 GLN A N 1
ATOM 715 C CA . GLN A 1 94 ? 9.903 26.910 12.756 1.00 74.31 94 GLN A CA 1
ATOM 716 C C . GLN A 1 94 ? 9.428 25.579 12.153 1.00 74.31 94 GLN A C 1
ATOM 718 O O . GLN A 1 94 ? 8.819 25.592 11.087 1.00 74.31 94 GLN A O 1
ATOM 723 N N . ARG A 1 95 ? 9.652 24.433 12.814 1.00 81.69 95 ARG A N 1
ATOM 724 C CA . ARG A 1 95 ? 9.188 23.134 12.300 1.00 81.69 95 ARG A CA 1
ATOM 725 C C . ARG A 1 95 ? 8.569 22.230 13.359 1.00 81.69 95 ARG A C 1
ATOM 727 O O . ARG A 1 95 ? 9.021 22.177 14.509 1.00 81.69 95 ARG A O 1
ATOM 734 N N . TRP A 1 96 ? 7.545 21.502 12.932 1.00 82.44 96 TRP A N 1
ATOM 735 C CA . TRP A 1 96 ? 6.775 20.564 13.735 1.00 82.44 96 TRP A CA 1
ATOM 736 C C . TRP A 1 96 ? 6.865 19.172 13.135 1.00 82.44 96 TRP A C 1
ATOM 738 O O . TRP A 1 96 ? 6.559 18.974 11.963 1.00 82.44 96 TRP A O 1
ATOM 748 N N . PHE A 1 97 ? 7.236 18.211 13.969 1.00 85.69 97 PHE A N 1
ATOM 749 C CA . PHE A 1 97 ? 7.177 16.804 13.631 1.00 85.69 97 PHE A CA 1
ATOM 750 C C . PHE A 1 97 ? 5.709 16.392 13.512 1.00 85.69 97 PHE A C 1
ATOM 752 O O . PHE A 1 97 ? 4.952 16.523 14.478 1.00 85.69 97 PHE A O 1
ATOM 759 N N . PHE A 1 98 ? 5.310 15.960 12.319 1.00 91.06 98 PHE A N 1
ATOM 760 C CA . PHE A 1 98 ? 3.925 15.707 11.944 1.00 91.06 98 PHE A CA 1
ATOM 761 C C . PHE A 1 98 ? 3.645 14.205 11.935 1.00 91.06 98 PHE A C 1
ATOM 763 O O . PHE A 1 98 ? 4.242 13.460 11.157 1.00 91.06 98 PHE A O 1
ATOM 770 N N . VAL A 1 99 ? 2.741 13.759 12.802 1.00 88.81 99 VAL A N 1
ATOM 771 C CA . VAL A 1 99 ? 2.407 12.347 12.998 1.00 88.81 99 VAL A CA 1
ATOM 772 C C . VAL A 1 99 ? 0.911 12.154 12.830 1.00 88.81 99 VAL A C 1
ATOM 774 O O . VAL A 1 99 ? 0.106 12.921 13.349 1.00 88.81 99 VAL A O 1
ATOM 777 N N . VAL A 1 100 ? 0.536 11.109 12.111 1.00 91.88 100 VAL A N 1
ATOM 778 C CA . VAL A 1 100 ? -0.845 10.666 11.958 1.00 91.88 100 VAL A CA 1
ATOM 779 C C . VAL A 1 100 ? -1.013 9.401 12.778 1.00 91.88 100 VAL A C 1
ATOM 781 O O . VAL A 1 100 ? -0.221 8.473 12.638 1.00 91.88 100 VAL A O 1
ATOM 784 N N . VAL A 1 101 ? -2.026 9.368 13.634 1.00 82.25 101 VAL A N 1
ATOM 785 C CA . VAL A 1 101 ? -2.334 8.211 14.472 1.00 82.25 101 VAL A CA 1
ATOM 786 C C . VAL A 1 101 ? -3.614 7.580 13.954 1.00 82.25 101 VAL A C 1
ATOM 788 O O . VAL A 1 101 ? -4.624 8.268 13.779 1.00 82.25 101 VAL A O 1
ATOM 791 N N . ASP A 1 102 ? -3.569 6.283 13.675 1.00 84.88 102 ASP A N 1
ATOM 792 C CA . ASP A 1 102 ? -4.747 5.550 13.221 1.00 84.88 102 ASP A CA 1
ATOM 793 C C . ASP A 1 102 ? -5.653 5.093 14.383 1.00 84.88 102 ASP A C 1
ATOM 795 O O . ASP A 1 102 ? -5.317 5.234 15.561 1.00 84.88 102 ASP A O 1
ATOM 799 N N . GLU A 1 103 ? -6.821 4.532 14.065 1.00 78.94 103 GLU A N 1
ATOM 800 C CA . GLU A 1 103 ? -7.777 4.001 15.053 1.00 78.94 103 GLU A CA 1
ATOM 801 C C . GLU A 1 103 ? -7.209 2.883 15.940 1.00 78.94 103 GLU A C 1
ATOM 803 O O . GLU A 1 103 ? -7.726 2.640 17.032 1.00 78.94 103 GLU A O 1
ATOM 808 N N . SER A 1 104 ? -6.145 2.207 15.500 1.00 77.75 104 SER A N 1
ATOM 809 C CA . SER A 1 104 ? -5.444 1.199 16.296 1.00 77.75 104 SER A CA 1
ATOM 810 C C . SER A 1 104 ? -4.381 1.797 17.225 1.00 77.75 104 SER A C 1
ATOM 812 O O . SER A 1 104 ? -3.839 1.084 18.072 1.00 77.75 104 SER A O 1
ATOM 814 N N . GLY A 1 105 ? -4.100 3.097 17.096 1.00 73.12 105 GLY A N 1
ATOM 815 C CA . GLY A 1 105 ? -3.035 3.796 17.807 1.00 73.12 105 GLY A CA 1
ATOM 816 C C . GLY A 1 105 ? -1.672 3.710 17.116 1.00 73.12 105 GLY A C 1
ATOM 817 O O . GLY A 1 105 ? -0.671 4.084 17.725 1.00 73.12 105 GLY A O 1
ATOM 818 N N . ALA A 1 106 ? -1.596 3.206 15.879 1.00 77.94 106 ALA A N 1
ATOM 819 C CA . ALA A 1 106 ? -0.341 3.153 15.142 1.00 77.94 106 ALA A CA 1
ATOM 820 C C . ALA A 1 106 ? 0.039 4.550 14.638 1.00 77.94 106 ALA A C 1
ATOM 822 O O . ALA A 1 106 ? -0.762 5.243 14.008 1.00 77.94 106 ALA A O 1
ATOM 823 N N . GLU A 1 107 ? 1.281 4.950 14.903 1.00 85.62 107 GLU A N 1
ATOM 824 C CA . GLU A 1 107 ? 1.824 6.237 14.477 1.00 85.62 107 GLU A CA 1
ATOM 825 C C . GLU A 1 107 ? 2.473 6.128 13.093 1.00 85.62 107 GLU A C 1
ATOM 827 O O . GLU A 1 107 ? 3.333 5.281 12.853 1.00 85.62 107 GLU A O 1
ATOM 832 N N . THR A 1 108 ? 2.101 7.037 12.197 1.00 88.19 108 THR A N 1
ATOM 833 C CA . THR A 1 108 ? 2.747 7.248 10.901 1.00 88.19 108 THR A CA 1
ATOM 834 C C . THR A 1 108 ? 3.350 8.646 10.869 1.00 88.19 108 THR A C 1
ATOM 836 O O . THR A 1 108 ? 2.639 9.648 10.910 1.00 88.19 108 THR A O 1
ATOM 839 N N . ASP A 1 109 ? 4.673 8.731 10.798 1.00 88.88 109 ASP A N 1
ATOM 840 C CA . ASP A 1 109 ? 5.421 9.983 10.816 1.00 88.88 109 ASP A CA 1
ATOM 841 C C . ASP A 1 109 ? 5.649 10.545 9.406 1.00 88.88 109 ASP A C 1
ATOM 843 O O . ASP A 1 109 ? 6.294 9.925 8.570 1.00 88.88 109 ASP A O 1
ATOM 847 N N . PHE A 1 110 ? 5.198 11.764 9.131 1.00 93.62 110 PHE A N 1
ATOM 848 C CA . PHE A 1 110 ? 5.400 12.422 7.834 1.00 93.62 110 PHE A CA 1
ATOM 849 C C . PHE A 1 110 ? 6.557 13.429 7.840 1.00 93.62 110 PHE A C 1
ATOM 851 O O . PHE A 1 110 ? 6.770 14.130 6.852 1.00 93.62 110 PHE A O 1
ATOM 858 N N . GLY A 1 111 ? 7.346 13.468 8.916 1.00 88.88 111 GLY A N 1
ATOM 859 C CA . GLY A 1 111 ? 8.520 14.330 9.047 1.00 88.88 111 GLY A CA 1
ATOM 860 C C . GLY A 1 111 ? 8.207 15.731 9.564 1.00 88.88 111 GLY A C 1
ATOM 861 O O . GLY A 1 111 ? 7.149 15.989 10.135 1.00 88.88 111 GLY A O 1
ATOM 862 N N . ASP A 1 112 ? 9.174 16.627 9.400 1.00 90.25 112 ASP A N 1
ATOM 863 C CA . ASP A 1 112 ? 9.124 17.989 9.913 1.00 90.25 112 ASP A CA 1
ATOM 864 C C . ASP A 1 112 ? 8.470 18.951 8.921 1.00 90.25 112 ASP A C 1
ATOM 866 O O . ASP A 1 112 ? 9.078 19.325 7.916 1.00 90.25 112 ASP A O 1
ATOM 870 N N . VAL A 1 113 ? 7.267 19.412 9.251 1.00 92.56 113 VAL A N 1
ATOM 871 C CA . VAL A 1 113 ? 6.483 20.376 8.471 1.00 92.56 113 VAL A CA 1
ATOM 872 C C . VAL A 1 113 ? 6.691 21.796 9.011 1.00 92.56 113 VAL A C 1
ATOM 874 O O . VAL A 1 113 ? 6.892 21.996 10.212 1.00 92.56 113 VAL A O 1
ATOM 877 N N . HIS A 1 114 ? 6.650 22.795 8.127 1.00 91.69 114 HIS A N 1
ATOM 878 C CA . HIS A 1 114 ? 6.785 24.210 8.483 1.00 91.69 114 HIS A CA 1
ATOM 879 C C . HIS A 1 114 ? 5.695 24.678 9.475 1.00 91.69 114 HIS A C 1
ATOM 881 O O . HIS A 1 114 ? 4.566 24.180 9.477 1.00 91.69 114 HIS A O 1
ATOM 887 N N . ASP A 1 115 ? 6.013 25.651 10.333 1.00 87.81 115 ASP A N 1
ATOM 888 C CA . ASP A 1 115 ? 5.139 26.118 11.423 1.00 87.81 115 ASP A CA 1
ATOM 889 C C . ASP A 1 115 ? 3.805 26.731 10.983 1.00 87.81 115 ASP A C 1
ATOM 891 O O . ASP A 1 115 ? 2.815 26.626 11.709 1.00 87.81 115 ASP A O 1
ATOM 895 N N . GLN A 1 116 ? 3.758 27.313 9.789 1.00 88.25 116 GLN A N 1
ATOM 896 C CA . GLN A 1 116 ? 2.524 27.805 9.174 1.00 88.25 116 GLN A CA 1
ATOM 897 C C . GLN A 1 116 ? 1.664 26.678 8.590 1.00 88.25 116 GLN A C 1
ATOM 899 O O . GLN A 1 116 ? 0.436 26.787 8.583 1.00 88.25 116 GLN A O 1
ATOM 904 N N . ASP A 1 117 ? 2.296 25.595 8.137 1.00 93.19 117 ASP A N 1
ATOM 905 C CA . ASP A 1 117 ? 1.640 24.524 7.390 1.00 93.19 117 ASP A CA 1
ATOM 906 C C . ASP A 1 117 ? 1.084 23.446 8.316 1.00 93.19 117 ASP A C 1
ATOM 908 O O . ASP A 1 117 ? -0.035 22.981 8.105 1.00 93.19 117 ASP A O 1
ATOM 912 N N . ALA A 1 118 ? 1.800 23.091 9.387 1.00 89.25 118 ALA A N 1
ATOM 913 C CA . ALA A 1 118 ? 1.379 22.015 10.283 1.00 89.25 118 ALA A CA 1
ATOM 914 C C . ALA A 1 118 ? -0.048 22.224 10.847 1.00 89.25 118 ALA A C 1
ATOM 916 O O . ALA A 1 118 ? -0.877 21.330 10.676 1.00 89.25 118 ALA A O 1
ATOM 917 N N . PRO A 1 119 ? -0.430 23.403 11.391 1.00 86.19 119 PRO A N 1
ATOM 918 C CA . PRO A 1 119 ? -1.797 23.625 11.873 1.00 86.19 119 PRO A CA 1
ATOM 919 C C . PRO A 1 119 ? -2.852 23.632 10.755 1.00 86.19 119 PRO A C 1
ATOM 921 O O . PRO A 1 119 ? -4.024 23.337 10.999 1.00 86.19 119 PRO A O 1
ATOM 924 N N . ARG A 1 120 ? -2.463 24.012 9.530 1.00 92.81 120 ARG A N 1
ATOM 925 C CA . ARG A 1 120 ? -3.354 24.033 8.360 1.00 92.81 120 ARG A CA 1
ATOM 926 C C . ARG A 1 120 ? -3.654 22.614 7.900 1.00 92.81 120 ARG A C 1
ATOM 928 O O . ARG A 1 120 ? -4.827 22.277 7.764 1.00 92.81 120 ARG A O 1
ATOM 935 N N . LEU A 1 121 ? -2.621 21.787 7.748 1.00 93.94 121 LEU A N 1
ATOM 936 C CA . LEU A 1 121 ? -2.751 20.373 7.404 1.00 93.94 121 LEU A CA 1
ATOM 937 C C . LEU A 1 121 ? -3.562 19.616 8.456 1.00 93.94 121 LEU A C 1
ATOM 939 O O . LEU A 1 121 ? -4.479 18.890 8.085 1.00 93.94 121 LEU A O 1
ATOM 943 N N . THR A 1 122 ? -3.301 19.842 9.750 1.00 92.62 122 THR A N 1
ATOM 944 C CA . THR A 1 122 ? -4.096 19.255 10.840 1.00 92.62 122 THR A CA 1
ATOM 945 C C . THR A 1 122 ? -5.577 19.584 10.683 1.00 92.62 122 THR A C 1
ATOM 947 O O . THR A 1 122 ? -6.389 18.668 10.639 1.00 92.62 122 THR A O 1
ATOM 950 N N . ARG A 1 123 ? -5.943 20.862 10.502 1.00 88.69 123 ARG A N 1
ATOM 951 C CA . ARG A 1 123 ? -7.353 21.257 10.336 1.00 88.69 123 ARG A CA 1
ATOM 952 C C . ARG A 1 123 ? -7.997 20.636 9.092 1.00 88.69 123 ARG A C 1
ATOM 954 O O . ARG A 1 123 ? -9.166 20.267 9.144 1.00 88.69 123 ARG A O 1
ATOM 961 N N . ILE A 1 124 ? -7.262 20.553 7.980 1.00 92.56 124 ILE A N 1
ATOM 962 C CA . ILE A 1 124 ? -7.755 19.929 6.743 1.00 92.56 124 ILE A CA 1
ATOM 963 C C . ILE A 1 124 ? -8.040 18.447 6.993 1.00 92.56 124 ILE A C 1
ATOM 965 O O . ILE A 1 124 ? -9.149 17.995 6.730 1.00 92.56 124 ILE A O 1
ATOM 969 N N . ILE A 1 125 ? -7.084 17.713 7.564 1.00 92.81 125 ILE A N 1
ATOM 970 C CA . ILE A 1 125 ? -7.243 16.284 7.858 1.00 92.81 125 ILE A CA 1
ATOM 971 C C . ILE A 1 125 ? -8.365 16.060 8.875 1.00 92.81 125 ILE A C 1
ATOM 973 O O . ILE A 1 125 ? -9.223 15.219 8.650 1.00 92.81 125 ILE A O 1
ATOM 977 N N . GLU A 1 126 ? -8.434 16.843 9.951 1.00 89.50 126 GLU A N 1
ATOM 978 C CA . GLU A 1 126 ? -9.518 16.753 10.936 1.00 89.50 126 GLU A CA 1
ATOM 979 C C . GLU A 1 126 ? -10.898 16.997 10.315 1.00 89.50 126 GLU A C 1
ATOM 981 O O . GLU A 1 126 ? -11.852 16.305 10.667 1.00 89.50 126 GLU A O 1
ATOM 986 N N . GLY A 1 127 ? -11.007 17.941 9.375 1.00 88.12 127 GLY A N 1
ATOM 987 C CA . GLY A 1 127 ? -12.239 18.189 8.623 1.00 88.12 127 GLY A CA 1
ATOM 988 C C . GLY A 1 127 ? -12.619 17.039 7.686 1.00 88.12 127 GLY A C 1
ATOM 989 O O . GLY A 1 127 ? -13.802 16.806 7.456 1.00 88.12 127 GLY A O 1
ATOM 990 N N . LEU A 1 128 ? -11.632 16.290 7.187 1.00 88.00 128 LEU A N 1
ATOM 991 C CA . LEU A 1 128 ? -11.859 15.067 6.414 1.00 88.00 128 LEU A CA 1
ATOM 992 C C . LEU A 1 128 ? -12.222 13.868 7.318 1.00 88.00 128 LEU A C 1
ATOM 994 O O . LEU A 1 128 ? -12.957 12.985 6.882 1.00 88.00 128 LEU A O 1
ATOM 998 N N . VAL A 1 129 ? -11.756 13.854 8.576 1.00 82.62 129 VAL A N 1
ATOM 999 C CA . VAL A 1 129 ? -12.003 12.791 9.576 1.00 82.62 129 VAL A CA 1
ATOM 1000 C C . VAL A 1 129 ? -13.333 12.973 10.333 1.00 82.62 129 VAL A C 1
ATOM 1002 O O . VAL A 1 129 ? -13.981 11.985 10.677 1.00 82.62 129 VAL A O 1
ATOM 1005 N N . ARG A 1 130 ? -13.788 14.208 10.607 1.00 59.06 130 ARG A N 1
ATOM 1006 C CA . ARG A 1 130 ? -15.011 14.497 11.391 1.00 59.06 130 ARG A CA 1
ATOM 1007 C C . ARG A 1 130 ? -15.970 15.472 10.680 1.00 59.06 130 ARG A C 1
ATOM 1009 O O . ARG A 1 130 ? -15.657 16.654 10.593 1.00 59.06 130 ARG A O 1
ATOM 1016 N N . PRO A 1 131 ? -17.252 15.119 10.502 1.00 49.91 131 PRO A N 1
ATOM 1017 C CA . PRO A 1 131 ? -17.833 14.052 9.701 1.00 49.91 131 PRO A CA 1
ATOM 1018 C C . PRO A 1 131 ? -18.430 14.603 8.383 1.00 49.91 131 PRO A C 1
ATOM 1020 O O . PRO A 1 131 ? -18.632 15.803 8.200 1.00 49.91 131 PRO A O 1
ATOM 1023 N N . SER A 1 132 ? -18.886 13.703 7.515 1.00 48.06 132 SER A N 1
ATOM 1024 C CA . SER A 1 132 ? -20.066 13.981 6.685 1.00 48.06 132 SER A CA 1
ATOM 1025 C C . SER A 1 132 ? -21.251 14.459 7.554 1.00 48.06 132 SER A C 1
ATOM 1027 O O . SER A 1 132 ? -21.524 13.806 8.561 1.00 48.06 132 SER A O 1
ATOM 1029 N N . ARG A 1 133 ? -21.990 15.523 7.168 1.00 33.62 133 ARG A N 1
ATOM 1030 C CA . ARG A 1 133 ? -23.477 15.664 7.301 1.00 33.62 133 ARG A CA 1
ATOM 1031 C C . ARG A 1 133 ? -24.004 17.036 6.806 1.00 33.62 133 ARG A C 1
ATOM 1033 O O . ARG A 1 133 ? -23.256 18.000 6.940 1.00 33.62 133 ARG A O 1
ATOM 1040 N N . PRO A 1 134 ? -25.271 17.187 6.327 1.00 38.59 134 PRO A N 1
ATOM 1041 C CA . PRO A 1 134 ? -26.411 16.260 6.399 1.00 38.59 134 PRO A CA 1
ATOM 1042 C C . PRO A 1 134 ? -26.975 15.805 5.035 1.00 38.59 134 PRO A C 1
ATOM 1044 O O . PRO A 1 134 ? -27.116 16.595 4.106 1.00 38.59 134 PRO A O 1
ATOM 1047 N N . GLU A 1 135 ? -27.412 14.547 4.948 1.00 36.12 135 GLU A N 1
ATOM 1048 C CA . GLU A 1 135 ? -28.617 14.245 4.169 1.00 36.12 135 GLU A CA 1
ATOM 1049 C C . GLU A 1 135 ? -29.757 15.001 4.866 1.00 36.12 135 GLU A C 1
ATOM 1051 O O . GLU A 1 135 ? -29.913 14.897 6.087 1.00 36.12 135 GLU A O 1
ATOM 1056 N N . ALA A 1 136 ? -30.432 15.880 4.127 1.00 30.52 136 ALA A N 1
ATOM 1057 C CA . ALA A 1 136 ? -31.477 16.747 4.649 1.00 30.52 136 ALA A CA 1
ATOM 1058 C C . ALA A 1 136 ? -32.517 15.944 5.444 1.00 30.52 136 ALA A C 1
ATOM 1060 O O . ALA A 1 136 ? -32.918 14.870 5.015 1.00 30.52 136 ALA A O 1
ATOM 1061 N N . ASP A 1 137 ? -32.914 16.496 6.592 1.00 34.75 137 ASP A N 1
ATOM 1062 C CA . ASP A 1 137 ? -34.091 16.178 7.409 1.00 34.75 137 ASP A CA 1
ATOM 1063 C C . ASP A 1 137 ? -34.960 15.005 6.900 1.00 34.75 137 ASP A C 1
ATOM 1065 O O . ASP A 1 137 ? -35.996 15.197 6.263 1.00 34.75 137 ASP A O 1
ATOM 1069 N N . VAL A 1 138 ? -34.542 13.768 7.190 1.00 36.72 138 VAL A N 1
ATOM 1070 C CA . VAL A 1 138 ? -35.459 12.627 7.203 1.00 36.72 138 VAL A CA 1
ATOM 1071 C C . VAL A 1 138 ? -35.920 12.495 8.652 1.00 36.72 138 VAL A C 1
ATOM 1073 O O . VAL A 1 138 ? -35.100 12.169 9.520 1.00 36.72 138 VAL A O 1
ATOM 1076 N N . PRO A 1 139 ? -37.198 12.782 8.962 1.00 36.34 139 PRO A N 1
ATOM 1077 C CA . PRO A 1 139 ? -37.701 12.654 10.318 1.00 36.34 139 PRO A CA 1
ATOM 1078 C C . PRO A 1 139 ? -37.489 11.216 10.788 1.00 36.34 139 PRO A C 1
ATOM 1080 O O . PRO A 1 139 ? -37.598 10.279 9.996 1.00 36.34 139 PRO A O 1
ATOM 1083 N N . SER A 1 140 ? -37.194 11.051 12.082 1.00 38.28 140 SER A N 1
ATOM 1084 C CA . SER A 1 140 ? -37.071 9.734 12.716 1.00 38.28 140 SER A CA 1
ATOM 1085 C C . SER A 1 140 ? -38.195 8.822 12.214 1.00 38.28 140 SER A C 1
ATOM 1087 O O . SER A 1 140 ? -39.365 9.191 12.387 1.00 38.28 140 SER A O 1
ATOM 1089 N N . PRO A 1 141 ? -37.895 7.670 11.581 1.00 38.50 141 PRO A N 1
ATOM 1090 C CA . PRO A 1 141 ? -38.952 6.783 11.157 1.00 38.50 141 PRO A CA 1
ATOM 1091 C C . PRO A 1 141 ? -39.647 6.321 12.432 1.00 38.50 141 PRO A C 1
ATOM 1093 O O . PRO A 1 141 ? -39.064 5.631 13.271 1.00 38.50 141 PRO A O 1
ATOM 1096 N N . ARG A 1 142 ? -40.913 6.714 12.591 1.00 43.62 142 ARG A N 1
ATOM 1097 C CA . ARG A 1 142 ? -41.859 5.856 13.301 1.00 43.62 142 ARG A CA 1
ATOM 1098 C C . ARG A 1 142 ? -41.689 4.483 12.677 1.00 43.62 142 ARG A C 1
ATOM 1100 O O . ARG A 1 142 ? -41.745 4.414 11.453 1.00 43.62 142 ARG A O 1
ATOM 1107 N N . LEU A 1 143 ? -41.433 3.469 13.506 1.00 35.22 143 LEU A N 1
ATOM 1108 C CA . LEU A 1 143 ? -41.351 2.069 13.091 1.00 35.22 143 LEU A CA 1
ATOM 1109 C C . LEU A 1 143 ? -42.426 1.815 12.026 1.00 35.22 143 LEU A C 1
ATOM 1111 O O . LEU A 1 143 ? -43.610 1.819 12.376 1.00 35.22 143 LEU A O 1
ATOM 1115 N N . PRO A 1 144 ? -42.052 1.677 10.743 1.00 38.25 144 PRO A N 1
ATOM 1116 C CA . PRO A 1 144 ? -42.979 1.175 9.757 1.00 38.25 144 PRO A CA 1
ATOM 1117 C C . PRO A 1 144 ? -43.195 -0.287 10.127 1.00 38.25 144 PRO A C 1
ATOM 1119 O O . PRO A 1 144 ? -42.243 -0.982 10.499 1.00 38.25 144 PRO A O 1
ATOM 1122 N N . GLU A 1 145 ? -44.445 -0.740 10.086 1.00 50.62 145 GLU A N 1
ATOM 1123 C CA . GLU A 1 145 ? -44.733 -2.170 10.100 1.00 50.62 145 GLU A CA 1
ATOM 1124 C C . GLU A 1 145 ? -43.784 -2.855 9.120 1.00 50.62 145 GLU A C 1
ATOM 1126 O O . GLU A 1 145 ? -43.561 -2.340 8.025 1.00 50.62 145 GLU A O 1
ATOM 1131 N N . ALA A 1 146 ? -43.159 -3.940 9.581 1.00 40.91 146 ALA A N 1
ATOM 1132 C CA . ALA A 1 146 ? -42.082 -4.609 8.876 1.00 40.91 146 ALA A CA 1
ATOM 1133 C C . ALA A 1 146 ? -42.461 -4.823 7.408 1.00 40.91 146 ALA A C 1
ATOM 1135 O O . ALA A 1 146 ? -43.299 -5.673 7.098 1.00 40.91 146 ALA A O 1
ATOM 1136 N N . ASP A 1 147 ? -41.820 -4.065 6.517 1.00 39.53 147 ASP A N 1
ATOM 1137 C CA . ASP A 1 147 ? -41.780 -4.450 5.119 1.00 39.53 147 ASP A CA 1
ATOM 1138 C C . ASP A 1 147 ? -41.154 -5.849 5.075 1.00 39.53 147 ASP A C 1
ATOM 1140 O O . ASP A 1 147 ? -40.199 -6.119 5.823 1.00 39.53 147 ASP A O 1
ATOM 1144 N N . PRO A 1 148 ? -41.702 -6.773 4.270 1.00 44.16 148 PRO A N 1
ATOM 1145 C CA . PRO A 1 148 ? -41.182 -8.124 4.221 1.00 44.16 148 PRO A CA 1
ATOM 1146 C C . PRO A 1 148 ? -39.694 -8.044 3.894 1.00 44.16 148 PRO A C 1
ATOM 1148 O O . PRO A 1 148 ? -39.305 -7.302 2.989 1.00 44.16 148 PRO A O 1
ATOM 1151 N N . LEU A 1 149 ? -38.880 -8.799 4.640 1.00 43.16 149 LEU A N 1
ATOM 1152 C CA . LEU A 1 149 ? -37.452 -8.976 4.370 1.00 43.16 149 LEU A CA 1
ATOM 1153 C C . LEU A 1 149 ? -37.221 -9.036 2.851 1.00 43.16 149 LEU A C 1
ATOM 1155 O O . LEU A 1 149 ? -37.977 -9.751 2.176 1.00 43.16 149 LEU A O 1
ATOM 1159 N N . PRO A 1 150 ? -36.212 -8.323 2.304 1.00 43.75 150 PRO A N 1
ATOM 1160 C CA . PRO A 1 150 ? -35.867 -8.475 0.900 1.00 43.75 150 PRO A CA 1
ATOM 1161 C C . PRO A 1 150 ? -35.720 -9.970 0.646 1.00 43.75 150 PRO A C 1
ATOM 1163 O O . PRO A 1 150 ? -35.027 -10.662 1.399 1.00 43.75 150 PRO A O 1
ATOM 1166 N N . ARG A 1 151 ? -36.470 -10.486 -0.337 1.00 52.28 151 ARG A N 1
ATOM 1167 C CA . ARG A 1 151 ? -36.411 -11.910 -0.664 1.00 52.28 151 ARG A CA 1
ATOM 1168 C C . ARG A 1 151 ? -34.945 -12.265 -0.836 1.00 52.28 151 ARG A C 1
ATOM 1170 O O . ARG A 1 151 ? -34.214 -11.527 -1.500 1.00 52.28 151 ARG A O 1
ATOM 1177 N N . ALA A 1 152 ? -34.543 -13.374 -0.214 1.00 46.53 152 ALA A N 1
ATOM 1178 C CA . ALA A 1 152 ? -33.260 -13.988 -0.504 1.00 46.53 152 ALA A CA 1
ATOM 1179 C C . ALA A 1 152 ? -33.074 -13.991 -2.030 1.00 46.53 152 ALA A C 1
ATOM 1181 O O . ALA A 1 152 ? -34.066 -14.233 -2.732 1.00 46.53 152 ALA A O 1
ATOM 1182 N N . PRO A 1 153 ? -31.873 -13.665 -2.539 1.00 43.34 153 PRO A N 1
ATOM 1183 C CA . PRO A 1 153 ? -31.636 -13.678 -3.972 1.00 43.34 153 PRO A CA 1
ATOM 1184 C C . PRO A 1 153 ? -32.149 -15.010 -4.518 1.00 43.34 153 PRO A C 1
ATOM 1186 O O . PRO A 1 153 ? -31.831 -16.070 -3.974 1.00 43.34 153 PRO A O 1
ATOM 1189 N N . GLU A 1 154 ? -33.025 -14.933 -5.521 1.00 42.47 154 GLU A N 1
ATOM 1190 C CA . GLU A 1 154 ? -33.539 -16.110 -6.215 1.00 42.47 154 GLU A CA 1
ATOM 1191 C C . GLU A 1 154 ? -32.328 -16.984 -6.586 1.00 42.47 154 GLU A C 1
ATOM 1193 O O . GLU A 1 154 ? -31.374 -16.456 -7.175 1.00 42.47 154 GLU A O 1
ATOM 1198 N N . PRO A 1 155 ? -32.302 -18.280 -6.219 1.00 40.69 155 PRO A N 1
ATOM 1199 C CA . PRO A 1 155 ? -31.190 -19.143 -6.579 1.00 40.69 155 PRO A CA 1
ATOM 1200 C C . PRO A 1 155 ? -31.104 -19.195 -8.107 1.00 40.69 155 PRO A C 1
ATOM 1202 O O . PRO A 1 155 ? -31.957 -19.790 -8.762 1.00 40.69 155 PRO A O 1
ATOM 1205 N N . GLY A 1 156 ? -30.099 -18.514 -8.666 1.00 45.94 156 GLY A N 1
ATOM 1206 C CA . GLY A 1 156 ? -29.883 -18.392 -10.109 1.00 45.94 156 GLY A CA 1
ATOM 1207 C C . GLY A 1 156 ? -29.830 -16.968 -10.677 1.00 45.94 156 GLY A C 1
ATOM 1208 O O . GLY A 1 156 ? -29.624 -16.838 -11.881 1.00 45.94 156 GLY A O 1
ATOM 1209 N N . ALA A 1 157 ? -29.978 -15.901 -9.880 1.00 42.31 157 ALA A N 1
ATOM 1210 C CA . ALA A 1 157 ? -29.680 -14.549 -10.368 1.00 42.31 157 ALA A CA 1
ATOM 1211 C C . ALA A 1 157 ? -28.151 -14.366 -10.502 1.00 42.31 157 ALA A C 1
ATOM 1213 O O . ALA A 1 157 ? -27.455 -14.470 -9.490 1.00 42.31 157 ALA A O 1
ATOM 1214 N N . PRO A 1 158 ? -27.601 -14.120 -11.707 1.00 44.66 158 PRO A N 1
ATOM 1215 C CA . PRO A 1 158 ? -26.160 -13.996 -11.873 1.00 44.66 158 PRO A CA 1
ATOM 1216 C C . PRO A 1 158 ? -25.660 -12.741 -11.152 1.00 44.66 158 PRO A C 1
ATOM 1218 O O . PRO A 1 158 ? -26.152 -11.634 -11.392 1.00 44.66 158 PRO A O 1
ATOM 1221 N N . SER A 1 159 ? -24.666 -12.914 -10.277 1.00 47.31 159 SER A N 1
ATOM 1222 C CA . SER A 1 159 ? -23.804 -11.818 -9.832 1.00 47.31 159 SER A CA 1
ATOM 1223 C C . SER A 1 159 ? -23.281 -11.076 -11.067 1.00 47.31 159 SER A C 1
ATOM 1225 O O . SER A 1 159 ? -23.010 -11.726 -12.080 1.00 47.31 159 SER A O 1
ATOM 1227 N N . PRO A 1 160 ? -23.140 -9.737 -11.044 1.00 50.81 160 PRO A N 1
ATOM 1228 C CA . PRO A 1 160 ? -22.534 -9.035 -12.166 1.00 50.81 160 PRO A CA 1
ATOM 1229 C C . PRO A 1 160 ? -21.143 -9.625 -12.418 1.00 50.81 160 PRO A C 1
ATOM 1231 O O . PRO A 1 160 ? -20.256 -9.502 -11.572 1.00 50.81 160 PRO A O 1
ATOM 1234 N N . HIS A 1 161 ? -20.985 -10.287 -13.567 1.00 62.81 161 HIS A N 1
ATOM 1235 C CA . HIS A 1 161 ? -19.739 -10.914 -13.990 1.00 62.81 161 HIS A CA 1
ATOM 1236 C C . HIS A 1 161 ? -18.628 -9.866 -13.943 1.00 62.81 161 HIS A C 1
ATOM 1238 O O . HIS A 1 161 ? -18.616 -8.910 -14.724 1.00 62.81 161 HIS A O 1
ATOM 1244 N N . THR A 1 162 ? -17.755 -9.989 -12.943 1.00 69.88 162 THR A N 1
ATOM 1245 C CA . THR A 1 162 ? -16.633 -9.077 -12.755 1.00 69.88 162 THR A CA 1
ATOM 1246 C C . THR A 1 162 ? -15.367 -9.759 -13.257 1.00 69.88 162 THR A C 1
ATOM 1248 O O . THR A 1 162 ? -14.830 -10.620 -12.551 1.00 69.88 162 THR A O 1
ATOM 1251 N N . PRO A 1 163 ? -14.867 -9.385 -14.448 1.00 74.81 163 PRO A N 1
ATOM 1252 C CA . PRO A 1 163 ? -13.711 -10.038 -15.028 1.00 74.81 163 PRO A CA 1
ATOM 1253 C C . PRO A 1 163 ? -12.444 -9.721 -14.235 1.00 74.81 163 PRO A C 1
ATOM 1255 O O . PRO A 1 163 ? -12.249 -8.607 -13.735 1.00 74.81 163 PRO A O 1
ATOM 1258 N N . GLY A 1 164 ? -11.561 -10.707 -14.142 1.00 85.12 164 GLY A N 1
ATOM 1259 C CA . GLY A 1 164 ? -10.279 -10.581 -13.462 1.00 85.12 164 GLY A CA 1
ATOM 1260 C C . GLY A 1 164 ? -9.534 -11.907 -13.398 1.00 85.12 164 GLY A C 1
ATOM 1261 O O . GLY A 1 164 ? -9.940 -12.902 -14.000 1.00 85.12 164 GLY A O 1
ATOM 1262 N N . ALA A 1 165 ? -8.439 -11.913 -12.648 1.00 80.94 165 ALA A N 1
ATOM 1263 C CA . ALA A 1 165 ? -7.657 -13.105 -12.372 1.00 80.94 165 ALA A CA 1
ATOM 1264 C C . ALA A 1 165 ? -7.676 -13.410 -10.872 1.00 80.94 165 ALA A C 1
ATOM 1266 O O . ALA A 1 165 ? -7.188 -12.615 -10.067 1.00 80.94 165 ALA A O 1
ATOM 1267 N N . GLY A 1 166 ? -8.218 -14.567 -10.502 1.00 88.50 166 GLY A N 1
ATOM 1268 C CA . GLY A 1 166 ? -7.981 -15.166 -9.194 1.00 88.50 166 GLY A CA 1
ATOM 1269 C C . GLY A 1 166 ? -6.555 -15.711 -9.119 1.00 88.50 166 GLY A C 1
ATOM 1270 O O . GLY A 1 166 ? -6.013 -16.177 -10.121 1.00 88.50 166 GLY A O 1
ATOM 1271 N N . TYR A 1 167 ? -5.936 -15.665 -7.947 1.00 90.69 167 TYR A N 1
ATOM 1272 C CA . TYR A 1 167 ? -4.629 -16.258 -7.702 1.00 90.69 167 TYR A CA 1
ATOM 1273 C C . TYR A 1 167 ? -4.616 -17.061 -6.404 1.00 90.69 167 TYR A C 1
ATOM 1275 O O . TYR A 1 167 ? -5.267 -16.710 -5.416 1.00 90.69 167 TYR A O 1
ATOM 1283 N N . VAL A 1 168 ? -3.810 -18.121 -6.407 1.00 92.81 168 VAL A N 1
ATOM 1284 C CA . VAL A 1 168 ? -3.464 -18.904 -5.217 1.00 92.81 168 VAL A CA 1
ATOM 1285 C C . VAL A 1 168 ? -1.954 -18.885 -5.083 1.00 92.81 168 VAL A C 1
ATOM 1287 O O . VAL A 1 168 ? -1.242 -19.294 -6.000 1.00 92.81 168 VAL A O 1
ATOM 1290 N N . ILE A 1 169 ? -1.467 -18.392 -3.949 1.00 94.38 169 ILE A N 1
ATOM 1291 C CA . ILE A 1 169 ? -0.035 -18.226 -3.702 1.00 94.38 169 ILE A CA 1
ATOM 1292 C C . ILE A 1 169 ? 0.345 -18.727 -2.310 1.00 94.38 169 ILE A C 1
ATOM 1294 O O . ILE A 1 169 ? -0.461 -18.660 -1.378 1.00 94.38 169 ILE A O 1
ATOM 1298 N N . SER A 1 170 ? 1.575 -19.206 -2.145 1.00 94.62 170 SER A N 1
ATOM 1299 C CA . SER A 1 170 ? 2.114 -19.598 -0.839 1.00 94.62 170 SER A CA 1
ATOM 1300 C C . SER A 1 170 ? 3.545 -19.109 -0.654 1.00 94.62 170 SER A C 1
ATOM 1302 O O . SER A 1 170 ? 4.218 -18.708 -1.598 1.00 94.62 170 SER A O 1
ATOM 1304 N N . ASN A 1 171 ? 3.999 -19.085 0.593 1.00 92.88 171 ASN A N 1
ATOM 1305 C CA . ASN A 1 171 ? 5.379 -18.767 0.920 1.00 92.88 171 ASN A CA 1
ATOM 1306 C C . ASN A 1 171 ? 5.813 -19.667 2.068 1.00 92.88 171 ASN A C 1
ATOM 1308 O O . ASN A 1 171 ? 5.652 -19.330 3.244 1.00 92.88 171 ASN A O 1
ATOM 1312 N N . ILE A 1 172 ? 6.343 -20.837 1.717 1.00 90.00 172 ILE A N 1
ATOM 1313 C CA . ILE A 1 172 ? 6.687 -21.856 2.710 1.00 90.00 172 ILE A CA 1
ATOM 1314 C C . ILE A 1 172 ? 7.806 -21.402 3.649 1.00 90.00 172 ILE A C 1
ATOM 1316 O O . ILE A 1 172 ? 7.847 -21.818 4.805 1.00 90.00 172 ILE A O 1
ATOM 1320 N N . GLY A 1 173 ? 8.700 -20.528 3.177 1.00 84.81 173 GLY A N 1
ATOM 1321 C CA . GLY A 1 173 ? 9.799 -20.017 3.985 1.00 84.81 173 GLY A CA 1
ATOM 1322 C C . GLY A 1 173 ? 9.344 -19.012 5.046 1.00 84.81 173 GLY A C 1
ATOM 1323 O O . GLY A 1 173 ? 9.972 -18.920 6.098 1.00 84.81 173 GLY A O 1
ATOM 1324 N N . ALA A 1 174 ? 8.246 -18.295 4.797 1.00 86.88 174 ALA A N 1
ATOM 1325 C CA . ALA A 1 174 ? 7.661 -17.341 5.736 1.00 86.88 174 ALA A CA 1
ATOM 1326 C C . ALA A 1 174 ? 6.589 -17.968 6.639 1.00 86.88 174 ALA A C 1
ATOM 1328 O O . ALA A 1 174 ? 6.509 -17.647 7.824 1.00 86.88 174 ALA A O 1
ATOM 1329 N N . PHE A 1 175 ? 5.754 -18.847 6.080 1.00 91.06 175 PHE A N 1
ATOM 1330 C CA . PHE A 1 175 ? 4.499 -19.272 6.708 1.00 91.06 175 PHE A CA 1
ATOM 1331 C C . PHE A 1 175 ? 4.364 -20.789 6.898 1.00 91.06 175 PHE A C 1
ATOM 1333 O O . PHE A 1 175 ? 3.388 -21.250 7.494 1.00 91.06 175 PHE A O 1
ATOM 1340 N N . GLY A 1 176 ? 5.339 -21.572 6.431 1.00 88.88 176 GLY A N 1
ATOM 1341 C CA . GLY A 1 176 ? 5.274 -23.032 6.433 1.00 88.88 176 GLY A CA 1
ATOM 1342 C C . GLY A 1 176 ? 4.375 -23.604 5.330 1.00 88.88 176 GLY A C 1
ATOM 1343 O O . GLY A 1 176 ? 3.826 -22.888 4.500 1.00 88.88 176 GLY A O 1
ATOM 1344 N N . GLU A 1 177 ? 4.234 -24.928 5.313 1.00 88.06 177 GLU A N 1
ATOM 1345 C CA . GLU A 1 177 ? 3.630 -25.676 4.193 1.00 88.06 177 GLU A CA 1
ATOM 1346 C C . GLU A 1 177 ? 2.093 -25.630 4.149 1.00 88.06 177 GLU A C 1
ATOM 1348 O O . GLU A 1 177 ? 1.487 -26.028 3.159 1.00 88.06 177 GLU A O 1
ATOM 1353 N N . ARG A 1 178 ? 1.450 -25.162 5.224 1.00 92.06 178 ARG A N 1
ATOM 1354 C CA . ARG A 1 178 ? -0.015 -25.179 5.391 1.00 92.06 178 ARG A CA 1
ATOM 1355 C C . ARG A 1 178 ? -0.602 -23.778 5.484 1.00 92.06 178 ARG A C 1
ATOM 1357 O O . ARG A 1 178 ? -1.456 -23.516 6.333 1.00 92.06 178 ARG A O 1
ATOM 1364 N N . MET A 1 179 ? -0.085 -22.864 4.671 1.00 95.25 179 MET A N 1
ATOM 1365 C CA . MET A 1 179 ? -0.633 -21.523 4.563 1.00 95.25 179 MET A CA 1
ATOM 1366 C C . MET A 1 179 ? -0.639 -21.048 3.116 1.00 95.25 179 MET A C 1
ATOM 1368 O O . MET A 1 179 ? 0.397 -20.999 2.454 1.00 95.25 179 MET A O 1
ATOM 1372 N N . VAL A 1 180 ? -1.817 -20.634 2.664 1.00 94.56 180 VAL A N 1
ATOM 1373 C CA . VAL A 1 180 ? -2.044 -20.072 1.331 1.00 94.56 180 VAL A CA 1
ATOM 1374 C C . VAL A 1 180 ? -2.713 -18.714 1.447 1.00 94.56 180 VAL A C 1
ATOM 1376 O O . VAL A 1 180 ? -3.463 -18.445 2.391 1.00 94.56 180 VAL A O 1
ATOM 1379 N N . LYS A 1 181 ? -2.467 -17.865 0.455 1.00 95.50 181 LYS A N 1
ATOM 1380 C CA . LYS A 1 181 ? -3.278 -16.686 0.183 1.00 95.50 181 LYS A CA 1
ATOM 1381 C C . LYS A 1 181 ? -4.092 -16.931 -1.078 1.00 95.50 181 LYS A C 1
ATOM 1383 O O . LYS A 1 181 ? -3.541 -17.298 -2.114 1.00 95.50 181 LYS A O 1
ATOM 1388 N N . ILE A 1 182 ? -5.389 -16.675 -0.970 1.00 93.31 182 ILE A N 1
ATOM 1389 C CA . ILE A 1 182 ? -6.335 -16.720 -2.084 1.00 93.31 182 ILE A CA 1
ATOM 1390 C C . ILE A 1 182 ? -6.841 -15.298 -2.272 1.00 93.31 182 ILE A C 1
ATOM 1392 O O . ILE A 1 182 ? -7.283 -14.681 -1.306 1.00 93.31 182 ILE A O 1
ATOM 1396 N N . GLY A 1 183 ? -6.739 -14.757 -3.477 1.00 92.25 183 GLY A N 1
ATOM 1397 C CA . GLY A 1 183 ? -7.285 -13.436 -3.767 1.00 92.25 183 GLY A CA 1
ATOM 1398 C C . GLY A 1 183 ? -7.514 -13.227 -5.252 1.00 92.25 183 GLY A C 1
ATOM 1399 O O . GLY A 1 183 ? -7.248 -14.126 -6.048 1.00 92.25 183 GLY A O 1
ATOM 1400 N N . MET A 1 184 ? -7.951 -12.033 -5.635 1.00 90.00 184 MET A N 1
ATOM 1401 C CA . MET A 1 184 ? -8.086 -11.662 -7.042 1.00 90.00 184 MET A CA 1
ATOM 1402 C C . MET A 1 184 ? -7.406 -10.340 -7.396 1.00 90.00 184 MET A C 1
ATOM 1404 O O . MET A 1 184 ? -7.041 -9.519 -6.551 1.00 90.00 184 MET A O 1
ATOM 1408 N N . THR A 1 185 ? -7.197 -10.139 -8.692 1.00 82.25 185 THR A N 1
ATOM 1409 C CA . THR A 1 185 ? -6.720 -8.885 -9.259 1.00 82.25 185 THR A CA 1
ATOM 1410 C C . THR A 1 185 ? -7.420 -8.591 -10.574 1.00 82.25 185 THR A C 1
ATOM 1412 O O . THR A 1 185 ? -7.716 -9.485 -11.361 1.00 82.25 185 THR A O 1
ATOM 1415 N N . ARG A 1 186 ? -7.651 -7.304 -10.832 1.00 81.69 186 ARG A N 1
ATOM 1416 C CA . ARG A 1 186 ? -8.172 -6.800 -12.113 1.00 81.69 186 ARG A CA 1
ATOM 1417 C C . ARG A 1 186 ? -7.082 -6.180 -12.985 1.00 81.69 186 ARG A C 1
ATOM 1419 O O . ARG A 1 186 ? -7.377 -5.525 -13.979 1.00 81.69 186 ARG A O 1
ATOM 1426 N N . ARG A 1 187 ? -5.817 -6.319 -12.577 1.00 76.62 187 ARG A N 1
ATOM 1427 C CA . ARG A 1 187 ? -4.681 -5.871 -13.383 1.00 76.62 187 ARG A CA 1
ATOM 1428 C C . ARG A 1 187 ? -4.618 -6.665 -14.678 1.00 76.62 187 ARG A C 1
ATOM 1430 O O . ARG A 1 187 ? -4.917 -7.855 -14.683 1.00 76.62 187 ARG A O 1
ATOM 1437 N N . LEU A 1 188 ? -4.157 -5.993 -15.730 1.00 73.88 188 LEU A N 1
ATOM 1438 C CA . LEU A 1 188 ? -3.891 -6.624 -17.018 1.00 73.88 188 LEU A CA 1
ATOM 1439 C C . LEU A 1 188 ? -2.863 -7.758 -16.880 1.00 73.88 188 LEU A C 1
ATOM 1441 O O . LEU A 1 188 ? -3.040 -8.810 -17.476 1.00 73.88 188 LEU A O 1
ATOM 1445 N N . GLU A 1 189 ? -1.849 -7.547 -16.033 1.00 76.00 189 GLU A N 1
ATOM 1446 C CA . GLU A 1 189 ? -0.789 -8.506 -15.707 1.00 76.00 189 GLU A CA 1
ATOM 1447 C C . GLU A 1 189 ? -0.929 -8.976 -14.242 1.00 76.00 189 GLU A C 1
ATOM 1449 O O . GLU A 1 189 ? -0.485 -8.290 -13.312 1.00 76.00 189 GLU A O 1
ATOM 1454 N N . PRO A 1 190 ? -1.554 -10.140 -13.972 1.00 74.62 190 PRO A N 1
ATOM 1455 C CA . PRO A 1 190 ? -1.789 -10.620 -12.607 1.00 74.62 190 PRO A CA 1
ATOM 1456 C C . PRO A 1 190 ? -0.506 -10.878 -11.811 1.00 74.62 190 PRO A C 1
ATOM 1458 O O . PRO A 1 190 ? -0.467 -10.663 -10.597 1.00 74.62 190 PRO A O 1
ATOM 1461 N N . MET A 1 191 ? 0.566 -11.273 -12.500 1.00 79.62 191 MET A N 1
ATOM 1462 C CA . MET A 1 191 ? 1.871 -11.531 -11.891 1.00 79.62 191 MET A CA 1
ATOM 1463 C C . MET A 1 191 ? 2.516 -10.281 -11.286 1.00 79.62 191 MET A C 1
ATOM 1465 O O . MET A 1 191 ? 3.279 -10.410 -10.329 1.00 79.62 191 MET A O 1
ATOM 1469 N N . ASP A 1 192 ? 2.192 -9.077 -11.775 1.00 81.00 192 ASP A N 1
ATOM 1470 C CA . ASP A 1 192 ? 2.652 -7.833 -11.146 1.00 81.00 192 ASP A CA 1
ATOM 1471 C C . ASP A 1 192 ? 2.100 -7.711 -9.724 1.00 81.00 192 ASP A C 1
ATOM 1473 O O . ASP A 1 192 ? 2.834 -7.375 -8.797 1.00 81.00 192 ASP A O 1
ATOM 1477 N N . ARG A 1 193 ? 0.819 -8.057 -9.527 1.00 86.31 193 ARG A N 1
ATOM 1478 C CA . ARG A 1 193 ? 0.198 -8.022 -8.199 1.00 86.31 193 ARG A CA 1
ATOM 1479 C C . ARG A 1 193 ? 0.848 -9.026 -7.254 1.00 86.31 193 ARG A C 1
ATOM 1481 O O . ARG A 1 193 ? 1.085 -8.700 -6.096 1.00 86.31 193 ARG A O 1
ATOM 1488 N N . VAL A 1 194 ? 1.130 -10.236 -7.731 1.00 79.44 194 VAL A N 1
ATOM 1489 C CA . VAL A 1 194 ? 1.782 -11.266 -6.911 1.00 79.44 194 VAL A CA 1
ATOM 1490 C C . VAL A 1 194 ? 3.181 -10.823 -6.474 1.00 79.44 194 VAL A C 1
ATOM 1492 O O . VAL A 1 194 ? 3.532 -10.993 -5.306 1.00 79.44 194 VAL A O 1
ATOM 1495 N N . ARG A 1 195 ? 3.955 -10.209 -7.378 1.00 78.44 195 ARG A N 1
ATOM 1496 C CA . ARG A 1 195 ? 5.290 -9.676 -7.067 1.00 78.44 195 ARG A CA 1
ATOM 1497 C C . ARG A 1 195 ? 5.233 -8.593 -5.990 1.00 78.44 195 ARG A C 1
ATOM 1499 O O . ARG A 1 195 ? 5.919 -8.718 -4.984 1.00 78.44 195 ARG A O 1
ATOM 1506 N N . GLU A 1 196 ? 4.332 -7.622 -6.131 1.00 78.06 196 GLU A N 1
ATOM 1507 C CA . GLU A 1 196 ? 4.129 -6.578 -5.115 1.00 78.06 196 GLU A CA 1
ATOM 1508 C C . GLU A 1 196 ? 3.781 -7.140 -3.734 1.00 78.06 196 GLU A C 1
ATOM 1510 O O . GLU A 1 196 ? 4.242 -6.629 -2.717 1.00 78.06 196 GLU A O 1
ATOM 1515 N N . LEU A 1 197 ? 2.952 -8.189 -3.683 1.00 80.88 197 LEU A N 1
ATOM 1516 C CA . LEU A 1 197 ? 2.597 -8.838 -2.422 1.00 80.88 197 LEU A CA 1
ATOM 1517 C C . LEU A 1 197 ? 3.815 -9.499 -1.765 1.00 80.88 197 LEU A C 1
ATOM 1519 O O . LEU A 1 197 ? 3.925 -9.467 -0.541 1.00 80.88 197 LEU A O 1
ATOM 1523 N N . GLY A 1 198 ? 4.711 -10.090 -2.560 1.00 66.31 198 GLY A N 1
ATOM 1524 C CA . GLY A 1 198 ? 5.954 -10.703 -2.082 1.00 66.31 198 GLY A CA 1
ATOM 1525 C C . GLY A 1 198 ? 6.962 -9.690 -1.544 1.00 66.31 198 GLY A C 1
ATOM 1526 O O . GLY A 1 198 ? 7.658 -9.979 -0.578 1.00 66.31 198 GLY A O 1
ATOM 1527 N N . ASP A 1 199 ? 6.988 -8.483 -2.101 1.00 69.50 199 ASP A N 1
ATOM 1528 C CA . ASP A 1 199 ? 7.899 -7.427 -1.650 1.00 69.50 199 ASP A CA 1
ATOM 1529 C C . ASP A 1 199 ? 7.404 -6.734 -0.358 1.00 69.50 199 ASP A C 1
ATOM 1531 O O . ASP A 1 199 ? 8.167 -6.080 0.354 1.00 69.50 199 ASP A O 1
ATOM 1535 N N . ALA A 1 200 ? 6.128 -6.914 0.000 1.00 56.53 200 ALA A N 1
ATOM 1536 C CA . ALA A 1 200 ? 5.446 -6.198 1.077 1.00 56.53 200 ALA A CA 1
ATOM 1537 C C . ALA A 1 200 ? 5.614 -6.812 2.485 1.00 56.53 200 ALA A C 1
ATOM 1539 O O . ALA A 1 200 ? 4.650 -6.856 3.252 1.00 56.53 200 ALA A O 1
ATOM 1540 N N . SER A 1 201 ? 6.838 -7.180 2.881 1.00 71.06 201 SER A N 1
ATOM 1541 C CA . SER A 1 201 ? 7.212 -7.664 4.237 1.00 71.06 201 SER A CA 1
ATOM 1542 C C . SER A 1 201 ? 7.201 -9.185 4.464 1.00 71.06 201 SER A C 1
ATOM 1544 O O . SER A 1 201 ? 6.950 -9.638 5.584 1.00 71.06 201 SER A O 1
ATOM 1546 N N . VAL A 1 202 ? 7.512 -9.991 3.446 1.00 81.38 202 VAL A N 1
ATOM 1547 C CA . VAL A 1 202 ? 7.821 -11.423 3.624 1.00 81.38 202 VAL A CA 1
ATOM 1548 C C . VAL A 1 202 ? 9.268 -11.727 3.210 1.00 81.38 202 VAL A C 1
ATOM 1550 O O . VAL A 1 202 ? 9.790 -11.085 2.306 1.00 81.38 202 VAL A O 1
ATOM 1553 N N . PRO A 1 203 ? 9.956 -12.678 3.872 1.00 80.56 203 PRO A N 1
ATOM 1554 C CA . PRO A 1 203 ? 11.385 -12.941 3.649 1.00 80.56 203 PRO A CA 1
ATOM 1555 C C . PRO A 1 203 ? 11.726 -13.617 2.313 1.00 80.56 203 PRO A C 1
ATOM 1557 O O . PRO A 1 203 ? 12.900 -13.689 1.964 1.00 80.56 203 PRO A O 1
ATOM 1560 N N . PHE A 1 204 ? 10.729 -14.139 1.599 1.00 85.31 204 PHE A N 1
ATOM 1561 C CA . PHE A 1 204 ? 10.897 -14.827 0.318 1.00 85.31 204 PHE A CA 1
ATOM 1562 C C . PHE A 1 204 ? 9.774 -14.419 -0.622 1.00 85.31 204 PHE A C 1
ATOM 1564 O O . PHE A 1 204 ? 8.695 -14.040 -0.162 1.00 85.31 204 PHE A O 1
ATOM 1571 N N . ARG A 1 205 ? 9.978 -14.553 -1.927 1.00 83.62 205 ARG A N 1
ATOM 1572 C CA . ARG A 1 205 ? 8.878 -14.391 -2.883 1.00 83.62 205 ARG A CA 1
ATOM 1573 C C . ARG A 1 205 ? 7.805 -15.463 -2.707 1.00 83.62 205 ARG A C 1
ATOM 1575 O O . ARG A 1 205 ? 8.062 -16.557 -2.210 1.00 83.62 205 ARG A O 1
ATOM 1582 N N . PHE A 1 206 ? 6.590 -15.124 -3.125 1.00 90.81 206 PHE A N 1
ATOM 1583 C CA . PHE A 1 206 ? 5.501 -16.088 -3.187 1.00 90.81 206 PHE A CA 1
ATOM 1584 C C . PHE A 1 206 ? 5.697 -17.059 -4.353 1.00 90.81 206 PHE A C 1
ATOM 1586 O O . PHE A 1 206 ? 5.959 -16.641 -5.481 1.00 90.81 206 PHE A O 1
ATOM 1593 N N . ASP A 1 207 ? 5.491 -18.341 -4.077 1.00 90.12 20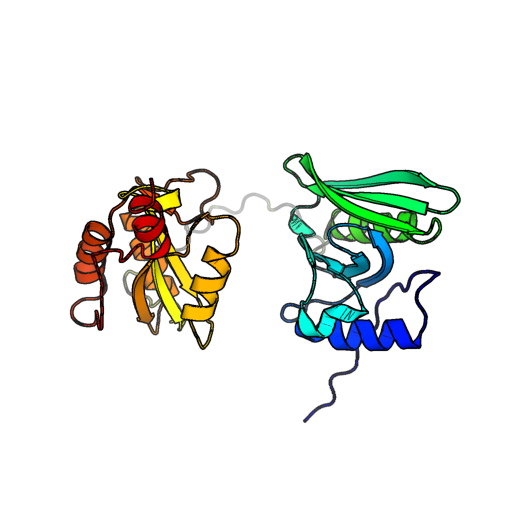7 ASP A N 1
ATOM 1594 C CA . ASP A 1 207 ? 5.241 -19.361 -5.084 1.00 90.12 207 ASP A CA 1
ATOM 1595 C C . ASP A 1 207 ? 3.806 -19.213 -5.600 1.00 90.12 207 ASP A C 1
ATOM 1597 O O . ASP A 1 207 ? 2.864 -19.023 -4.821 1.00 90.12 207 ASP A O 1
ATOM 1601 N N . VAL A 1 208 ? 3.636 -19.298 -6.919 1.00 89.19 208 VAL A N 1
ATOM 1602 C CA . VAL A 1 208 ? 2.326 -19.211 -7.571 1.00 89.19 208 VAL A CA 1
ATOM 1603 C C . VAL A 1 208 ? 1.826 -20.607 -7.877 1.00 89.19 208 VAL A C 1
ATOM 1605 O O . VAL A 1 208 ? 2.459 -21.351 -8.619 1.00 89.19 208 VAL A O 1
ATOM 1608 N N . HIS A 1 209 ? 0.674 -20.947 -7.310 1.00 89.44 209 HIS A N 1
ATOM 1609 C CA . HIS A 1 209 ? 0.031 -22.239 -7.523 1.00 89.44 209 HIS A CA 1
ATOM 1610 C C . HIS A 1 209 ? -1.018 -22.176 -8.619 1.00 89.44 209 HIS A C 1
ATOM 1612 O O . HIS A 1 209 ? -1.177 -23.135 -9.364 1.00 89.44 209 HIS A O 1
ATOM 1618 N N . ALA A 1 210 ? -1.714 -21.046 -8.741 1.00 86.88 210 ALA A N 1
ATOM 1619 C CA . ALA A 1 210 ? -2.699 -20.848 -9.791 1.00 86.88 210 ALA A CA 1
ATOM 1620 C C . ALA A 1 210 ? -2.851 -19.378 -10.158 1.00 86.88 210 ALA A C 1
ATOM 1622 O O . ALA A 1 210 ? -2.807 -18.506 -9.285 1.00 86.88 210 ALA A O 1
ATOM 1623 N N . LEU A 1 211 ? -3.129 -19.148 -11.440 1.00 84.38 211 LEU A N 1
ATOM 1624 C CA . LEU A 1 211 ? -3.723 -17.928 -11.973 1.00 84.38 211 LEU A CA 1
ATOM 1625 C C . LEU A 1 211 ? -4.947 -18.328 -12.790 1.00 84.38 211 LEU A C 1
ATOM 1627 O O . LEU A 1 211 ? -4.833 -19.070 -13.762 1.00 84.38 211 LEU A O 1
ATOM 1631 N N . ILE A 1 212 ? -6.119 -17.855 -12.384 1.00 80.75 212 ILE A N 1
ATOM 1632 C CA . ILE A 1 212 ? -7.394 -18.275 -12.961 1.00 80.75 212 ILE A CA 1
ATOM 1633 C C . ILE A 1 212 ? -8.092 -17.045 -13.506 1.00 80.75 212 ILE A C 1
ATOM 1635 O O . ILE A 1 212 ? -8.651 -16.248 -12.752 1.00 80.75 212 ILE A O 1
ATOM 1639 N N . PHE A 1 213 ? -8.055 -16.892 -14.825 1.00 78.88 213 PHE A N 1
ATOM 1640 C CA . PHE A 1 213 ? -8.844 -15.876 -15.504 1.00 78.88 213 PHE A CA 1
ATOM 1641 C C . PHE A 1 213 ? -10.309 -16.295 -15.489 1.00 78.88 213 PHE A C 1
ATOM 1643 O O . PHE A 1 213 ? -10.657 -17.387 -15.933 1.00 78.88 213 PHE A O 1
ATOM 1650 N N . SER A 1 214 ? -11.157 -15.424 -14.958 1.00 77.25 214 SER A N 1
ATOM 1651 C CA . SER A 1 214 ? -12.591 -15.656 -14.854 1.00 77.25 214 SER A CA 1
ATOM 1652 C C . SER A 1 214 ? -13.333 -14.401 -15.288 1.00 77.25 214 SER A C 1
ATOM 1654 O O . SER A 1 214 ? -12.933 -13.285 -14.948 1.00 77.25 214 SER A O 1
ATOM 1656 N N . GLU A 1 215 ? -14.430 -14.585 -16.020 1.00 78.38 215 GLU A N 1
ATOM 1657 C CA . GLU A 1 215 ? -15.396 -13.515 -16.287 1.00 78.38 215 GLU A CA 1
ATOM 1658 C C . GLU A 1 215 ? -16.138 -13.104 -15.007 1.00 78.38 215 GLU A C 1
ATOM 1660 O O . GLU A 1 215 ? -16.613 -11.977 -14.911 1.00 78.38 215 GLU A O 1
ATOM 1665 N N . ASP A 1 216 ? -16.173 -13.984 -14.002 1.00 82.50 216 ASP A N 1
ATOM 1666 C CA . ASP A 1 216 ? -16.640 -13.706 -12.646 1.00 82.50 216 ASP A CA 1
ATOM 1667 C C . ASP A 1 216 ? -15.566 -14.082 -11.615 1.00 82.50 216 ASP A C 1
ATOM 1669 O O . ASP A 1 216 ? -15.634 -15.098 -10.917 1.00 82.50 216 ASP A O 1
ATOM 1673 N N . ALA A 1 217 ? -14.498 -13.286 -11.571 1.00 81.25 217 ALA A N 1
ATOM 1674 C CA . ALA A 1 217 ? -13.399 -13.486 -10.632 1.00 81.25 217 ALA A CA 1
ATOM 1675 C C . ALA A 1 217 ? -13.827 -13.228 -9.178 1.00 81.25 217 ALA A C 1
ATOM 1677 O O . ALA A 1 217 ? -13.318 -13.882 -8.271 1.00 81.25 217 ALA A O 1
ATOM 1678 N N . VAL A 1 218 ? -14.783 -12.315 -8.965 1.00 82.06 218 VAL A N 1
ATOM 1679 C CA . VAL A 1 218 ? -15.352 -12.019 -7.639 1.00 82.06 218 VAL A CA 1
ATOM 1680 C C . VAL A 1 218 ? -16.157 -13.209 -7.121 1.00 82.06 218 VAL A C 1
ATOM 1682 O O . VAL A 1 218 ? -15.978 -13.609 -5.973 1.00 82.06 218 VAL A O 1
ATOM 1685 N N . GLY A 1 219 ? -17.022 -13.796 -7.953 1.00 86.19 219 GLY A N 1
ATOM 1686 C CA . GLY A 1 219 ? -17.794 -14.982 -7.583 1.00 86.19 219 GLY A CA 1
ATOM 1687 C C . GLY A 1 219 ? -16.895 -16.158 -7.203 1.00 86.19 219 GLY A C 1
ATOM 1688 O O . GLY A 1 219 ? -17.067 -16.736 -6.132 1.00 86.19 219 GLY A O 1
ATOM 1689 N N . LEU A 1 220 ? -15.880 -16.449 -8.026 1.00 84.25 220 LEU A N 1
ATOM 1690 C CA . LEU A 1 220 ? -14.914 -17.517 -7.750 1.00 84.25 220 LEU A CA 1
ATOM 1691 C C . LEU A 1 220 ? -14.146 -17.292 -6.435 1.00 84.25 220 LEU A C 1
ATOM 1693 O O . LEU A 1 220 ? -13.989 -18.224 -5.645 1.00 84.25 220 LEU A O 1
ATOM 1697 N N . GLU A 1 221 ? -13.672 -16.067 -6.192 1.00 88.62 221 GLU A N 1
ATOM 1698 C CA . GLU A 1 221 ? -12.976 -15.702 -4.954 1.00 88.62 221 GLU A CA 1
ATOM 1699 C C . GLU A 1 221 ? -13.871 -15.898 -3.726 1.00 88.62 221 GLU A C 1
ATOM 1701 O O . GLU A 1 221 ? -13.448 -16.534 -2.759 1.00 88.62 221 GLU A O 1
ATOM 1706 N N . ASN A 1 222 ? -15.112 -15.409 -3.781 1.00 87.25 222 ASN A N 1
ATOM 1707 C CA . ASN A 1 222 ? -16.066 -15.539 -2.684 1.00 87.25 222 ASN A CA 1
ATOM 1708 C C . ASN A 1 222 ? -16.360 -17.008 -2.364 1.00 87.25 222 ASN A C 1
ATOM 1710 O O . ASN A 1 222 ? -16.276 -17.396 -1.201 1.00 87.25 222 ASN A O 1
ATOM 1714 N N . SER A 1 223 ? -16.620 -17.844 -3.375 1.00 88.69 223 SER A N 1
ATOM 1715 C CA . SER A 1 223 ? -16.867 -19.277 -3.163 1.00 88.69 223 SER A CA 1
ATOM 1716 C C . SER A 1 223 ? -15.673 -19.984 -2.518 1.00 88.69 223 SER A C 1
ATOM 1718 O O . SER A 1 223 ? -15.849 -20.803 -1.619 1.00 88.69 223 SER A O 1
ATOM 1720 N N . LEU A 1 224 ? -14.442 -19.641 -2.912 1.00 89.88 224 LEU A N 1
ATOM 1721 C CA . LEU A 1 224 ? -13.246 -20.165 -2.247 1.00 89.88 224 LEU A CA 1
ATOM 1722 C C . LEU A 1 224 ? -13.135 -19.661 -0.805 1.00 89.88 224 LEU A C 1
ATOM 1724 O O . LEU A 1 224 ? -12.830 -20.431 0.100 1.00 89.88 224 LEU A O 1
ATOM 1728 N N . HIS A 1 225 ? -13.381 -18.376 -0.555 1.00 91.19 225 HIS A N 1
ATOM 1729 C CA . HIS A 1 225 ? -13.304 -17.827 0.801 1.00 91.19 225 HIS A CA 1
ATOM 1730 C C . HIS A 1 225 ? -14.342 -18.449 1.734 1.00 91.19 225 HIS A C 1
ATOM 1732 O O . HIS A 1 225 ? -14.035 -18.630 2.910 1.00 91.19 225 HIS A O 1
ATOM 1738 N N . GLU A 1 226 ? -15.526 -18.788 1.225 1.00 91.69 226 GLU A N 1
ATOM 1739 C CA . GLU A 1 226 ? -16.570 -19.509 1.956 1.00 91.69 226 GLU A CA 1
ATOM 1740 C C . GLU A 1 226 ? -16.142 -20.948 2.291 1.00 91.69 226 GLU A C 1
ATOM 1742 O O . GLU A 1 226 ? -16.213 -21.345 3.454 1.00 91.69 226 GLU A O 1
ATOM 1747 N N . GLU A 1 227 ? -15.603 -21.699 1.323 1.00 92.06 227 GLU A N 1
ATOM 1748 C CA . GLU A 1 227 ? -15.097 -23.076 1.513 1.00 92.06 227 GLU A CA 1
ATOM 1749 C C . GLU A 1 227 ? -13.933 -23.175 2.518 1.00 92.06 227 GLU A C 1
ATOM 1751 O O . GLU A 1 227 ? -13.723 -24.211 3.156 1.00 92.06 227 GLU A O 1
ATOM 1756 N N . PHE A 1 228 ? -13.156 -22.100 2.670 1.00 91.88 228 PHE A N 1
ATOM 1757 C CA . PHE A 1 228 ? -12.041 -22.018 3.619 1.00 91.88 228 PHE A CA 1
ATOM 1758 C C . PHE A 1 228 ? -12.331 -21.102 4.823 1.00 91.88 228 PHE A C 1
ATOM 1760 O O . PHE A 1 228 ? -11.416 -20.795 5.593 1.00 91.88 228 PHE A O 1
ATOM 1767 N N . ALA A 1 229 ? -13.577 -20.655 5.022 1.00 90.50 229 ALA A N 1
ATOM 1768 C CA . ALA A 1 229 ? -13.920 -19.642 6.026 1.00 90.50 229 ALA A CA 1
ATOM 1769 C C . ALA A 1 229 ? -13.561 -20.069 7.460 1.00 90.50 229 ALA A C 1
ATOM 1771 O O . ALA A 1 229 ? -13.058 -19.268 8.255 1.00 90.50 229 ALA A O 1
ATOM 1772 N N . ASP A 1 230 ? -13.769 -21.343 7.787 1.00 91.69 230 ASP A N 1
ATOM 1773 C CA . ASP A 1 230 ? -13.445 -21.940 9.085 1.00 91.69 230 ASP A CA 1
ATOM 1774 C C . ASP A 1 230 ? -11.927 -22.001 9.346 1.00 91.69 230 ASP A C 1
ATOM 1776 O O . ASP A 1 230 ? -11.480 -21.861 10.493 1.00 91.69 230 ASP A O 1
ATOM 1780 N N . ARG A 1 231 ? -11.142 -22.119 8.271 1.00 91.88 231 ARG A N 1
ATOM 1781 C CA . ARG A 1 231 ? -9.674 -22.196 8.243 1.00 91.88 231 ARG A CA 1
ATOM 1782 C C . ARG A 1 231 ? -8.991 -20.846 8.023 1.00 91.88 231 ARG A C 1
ATOM 1784 O O . ARG A 1 231 ? -7.771 -20.790 7.869 1.00 91.88 231 ARG A O 1
ATOM 1791 N N . ARG A 1 232 ? -9.731 -19.737 8.035 1.00 92.00 232 ARG A N 1
ATOM 1792 C CA . ARG A 1 232 ? -9.164 -18.394 7.869 1.00 92.00 232 ARG A CA 1
ATOM 1793 C C . ARG A 1 232 ? -8.215 -18.036 9.017 1.00 92.00 232 ARG A C 1
ATOM 1795 O O . ARG A 1 232 ? -8.561 -18.169 10.191 1.00 92.00 232 ARG A O 1
ATOM 1802 N N . VAL A 1 233 ? -7.032 -17.525 8.671 1.00 87.62 233 VAL A N 1
ATOM 1803 C CA . VAL A 1 233 ? -5.990 -17.141 9.639 1.00 87.62 233 VAL A CA 1
ATOM 1804 C C . VAL A 1 233 ? -6.422 -15.910 10.432 1.00 87.62 233 VAL A C 1
ATOM 1806 O O . VAL A 1 233 ? -6.342 -15.891 11.658 1.00 87.62 233 VAL A O 1
ATOM 1809 N N . ASN A 1 234 ? -6.916 -14.878 9.742 1.00 77.44 234 ASN A N 1
ATOM 1810 C CA . ASN A 1 234 ? -7.425 -13.677 10.391 1.00 77.44 234 ASN A CA 1
ATOM 1811 C C . ASN A 1 234 ? -8.955 -13.683 10.422 1.00 77.44 234 ASN A C 1
ATOM 1813 O O . ASN A 1 234 ? -9.610 -13.441 9.409 1.00 77.44 234 ASN A O 1
ATOM 1817 N N . ARG A 1 235 ? -9.511 -13.940 11.608 1.00 79.19 235 ARG A N 1
ATOM 1818 C CA . ARG A 1 235 ? -10.961 -13.979 11.857 1.00 79.19 235 ARG A CA 1
ATOM 1819 C C . ARG A 1 235 ? -11.583 -12.615 12.167 1.00 79.19 235 ARG A C 1
ATOM 1821 O O . ARG A 1 235 ? -12.799 -12.514 12.242 1.00 79.19 235 ARG A O 1
ATOM 1828 N N . VAL A 1 236 ? -10.761 -11.583 12.357 1.00 72.44 236 VAL A N 1
ATOM 1829 C CA . VAL A 1 236 ? -11.214 -10.218 12.669 1.00 72.44 236 VAL A CA 1
ATOM 1830 C C . VAL A 1 236 ? -11.195 -9.358 11.407 1.00 72.44 236 VAL A C 1
ATOM 1832 O O . VAL A 1 236 ? -12.193 -8.743 11.049 1.00 72.44 236 VAL A O 1
ATOM 1835 N N . ASN A 1 237 ? -10.072 -9.352 10.687 1.00 73.00 237 ASN A N 1
ATOM 1836 C CA . ASN A 1 237 ? -9.924 -8.658 9.417 1.00 73.00 237 ASN A CA 1
ATOM 1837 C C . ASN A 1 237 ? -10.056 -9.644 8.253 1.00 73.00 237 ASN A C 1
ATOM 1839 O O . ASN A 1 237 ? -9.074 -10.236 7.793 1.00 73.00 237 ASN A O 1
ATOM 1843 N N . LEU A 1 238 ? -11.279 -9.758 7.738 1.00 71.62 238 LEU A N 1
ATOM 1844 C CA . LEU A 1 238 ? -11.604 -10.633 6.613 1.00 71.62 238 LEU A CA 1
ATOM 1845 C C . LEU A 1 238 ? -10.997 -10.159 5.275 1.00 71.62 238 LEU A C 1
ATOM 1847 O O . LEU A 1 238 ? -10.969 -10.915 4.311 1.00 71.62 238 LEU A O 1
ATOM 1851 N N . ARG A 1 239 ? -10.396 -8.966 5.199 1.00 72.25 239 ARG A N 1
ATOM 1852 C CA . ARG A 1 239 ? -9.620 -8.550 4.013 1.00 72.25 239 ARG A CA 1
ATOM 1853 C C . ARG A 1 239 ? -8.220 -9.176 3.974 1.00 72.25 239 ARG A C 1
ATOM 1855 O O . ARG A 1 239 ? -7.529 -9.102 2.965 1.00 72.25 239 ARG A O 1
ATOM 1862 N N . ARG A 1 240 ? -7.765 -9.802 5.070 1.00 81.69 240 ARG A N 1
ATOM 1863 C CA . ARG A 1 240 ? -6.507 -10.569 5.107 1.00 81.69 240 ARG A CA 1
ATOM 1864 C C . ARG A 1 240 ? -6.768 -12.031 4.776 1.00 81.69 240 ARG A C 1
ATOM 1866 O O . ARG A 1 240 ? -6.978 -12.856 5.658 1.00 81.69 240 ARG A O 1
ATOM 1873 N N . GLU A 1 241 ? -6.769 -12.319 3.486 1.00 90.69 241 GLU A N 1
ATOM 1874 C CA . GLU A 1 241 ? -7.242 -13.576 2.887 1.00 90.69 241 GLU A CA 1
ATOM 1875 C C . GLU A 1 241 ? -6.183 -14.689 2.939 1.00 90.69 241 GLU A C 1
ATOM 1877 O O . GLU A 1 241 ? -5.808 -15.270 1.923 1.00 90.69 241 GLU A O 1
ATOM 1882 N N . PHE A 1 242 ? -5.647 -14.935 4.133 1.00 94.00 242 PHE A N 1
ATOM 1883 C CA . PHE A 1 242 ? -4.777 -16.075 4.405 1.00 94.00 242 PHE A CA 1
ATOM 1884 C C . PHE A 1 242 ? -5.583 -17.194 5.053 1.00 94.00 242 PHE A C 1
ATOM 1886 O O . PHE A 1 242 ? -6.408 -16.942 5.940 1.00 94.00 242 PHE A O 1
ATOM 1893 N N . PHE A 1 243 ? -5.302 -18.426 4.646 1.00 96.06 243 PHE A N 1
ATOM 1894 C CA . PHE A 1 243 ? -6.028 -19.616 5.071 1.00 96.06 243 PHE A CA 1
ATOM 1895 C C . PHE A 1 243 ? -5.048 -20.722 5.471 1.00 96.06 243 PHE A C 1
ATOM 1897 O O . PHE A 1 243 ? -4.012 -20.908 4.828 1.00 96.06 243 PHE A O 1
ATOM 1904 N N . TYR A 1 244 ? -5.381 -21.454 6.535 1.00 95.62 244 TYR A N 1
ATOM 1905 C CA . TYR A 1 244 ? -4.684 -22.668 6.951 1.00 95.62 244 T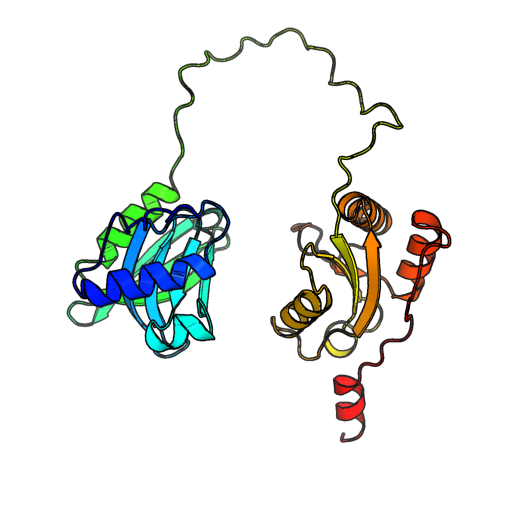YR A CA 1
ATOM 1906 C C . TYR A 1 244 ? -5.064 -23.825 6.022 1.00 95.62 244 TYR A C 1
ATOM 1908 O O . TYR A 1 244 ? -5.933 -24.633 6.345 1.00 95.62 244 TYR A O 1
ATOM 1916 N N . ALA A 1 245 ? -4.436 -23.865 4.852 1.00 93.81 245 ALA A N 1
ATOM 1917 C CA . ALA A 1 245 ? -4.632 -24.886 3.833 1.00 93.81 245 ALA A CA 1
ATOM 1918 C C . ALA A 1 245 ? -3.342 -25.097 3.032 1.00 93.81 245 ALA A C 1
ATOM 1920 O O . ALA A 1 245 ? -2.433 -24.264 3.052 1.00 93.81 245 ALA A O 1
ATOM 1921 N N . THR A 1 246 ? -3.273 -26.221 2.335 1.00 93.12 246 THR A N 1
ATOM 1922 C CA . THR A 1 246 ? -2.230 -26.570 1.370 1.00 93.12 246 THR A CA 1
ATOM 1923 C C . THR A 1 246 ? -2.692 -26.252 -0.056 1.00 93.12 246 THR A C 1
ATOM 1925 O O . THR A 1 246 ? -3.897 -26.235 -0.320 1.00 93.12 246 THR A O 1
ATOM 1928 N N . PRO A 1 247 ? -1.769 -26.040 -1.011 1.00 90.31 247 PRO A N 1
ATOM 1929 C CA . PRO A 1 247 ? -2.131 -25.884 -2.420 1.00 90.31 247 PRO A CA 1
ATOM 1930 C C . PRO A 1 247 ? -2.971 -27.054 -2.957 1.00 90.31 247 PRO A C 1
ATOM 1932 O O . PRO A 1 247 ? -3.958 -26.837 -3.650 1.00 90.31 247 PRO A O 1
ATOM 1935 N N . ALA A 1 248 ? -2.648 -28.290 -2.563 1.00 90.19 248 ALA A N 1
ATOM 1936 C CA . ALA A 1 248 ? -3.412 -29.475 -2.951 1.00 90.19 248 ALA A CA 1
ATOM 1937 C C . ALA A 1 248 ? -4.890 -29.387 -2.516 1.00 90.19 248 ALA A C 1
ATOM 1939 O O . ALA A 1 248 ? -5.783 -29.571 -3.338 1.00 90.19 248 ALA A O 1
ATOM 1940 N N . GLU A 1 249 ? -5.164 -28.999 -1.265 1.00 92.06 249 GLU A N 1
ATOM 1941 C CA . GLU A 1 249 ? -6.543 -28.808 -0.783 1.00 92.06 249 GLU A CA 1
ATOM 1942 C C . GLU A 1 249 ? -7.281 -27.702 -1.555 1.00 92.06 249 GLU A C 1
ATOM 1944 O O . GLU A 1 249 ? -8.476 -27.818 -1.821 1.00 92.06 249 GLU A O 1
ATOM 1949 N N . VAL A 1 250 ? -6.589 -26.617 -1.928 1.00 91.81 250 VAL A N 1
ATOM 1950 C CA . VAL A 1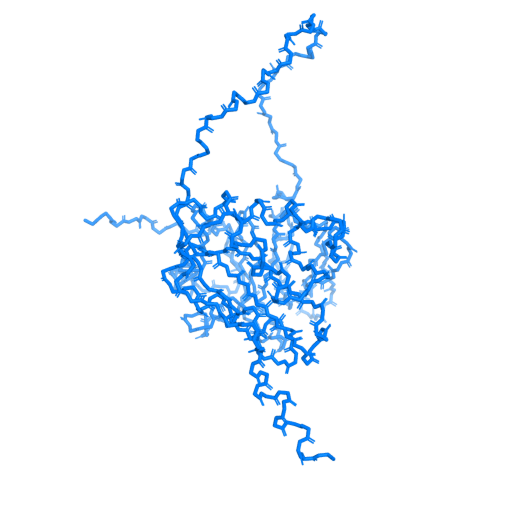 250 ? -7.196 -25.544 -2.736 1.00 91.81 250 VAL A CA 1
ATOM 1951 C C . VAL A 1 250 ? -7.507 -26.028 -4.148 1.00 91.81 250 VAL A C 1
ATOM 1953 O O . VAL A 1 250 ? -8.560 -25.685 -4.683 1.00 91.81 250 VAL A O 1
ATOM 1956 N N . ARG A 1 251 ? -6.630 -26.843 -4.742 1.00 89.06 251 ARG A N 1
ATOM 1957 C CA . ARG A 1 251 ? -6.860 -27.449 -6.054 1.00 89.06 251 ARG A CA 1
ATOM 1958 C C . ARG A 1 251 ? -8.098 -28.341 -6.051 1.00 89.06 251 ARG A C 1
ATOM 1960 O O . ARG A 1 251 ? -8.931 -28.183 -6.933 1.00 89.06 251 ARG A O 1
ATOM 1967 N N . GLU A 1 252 ? -8.254 -29.212 -5.055 1.00 89.25 252 GLU A N 1
ATOM 1968 C CA . GLU A 1 252 ? -9.436 -30.080 -4.942 1.00 89.25 252 GLU A CA 1
ATOM 1969 C C . GLU A 1 252 ? -10.736 -29.263 -4.904 1.00 89.25 252 GLU A C 1
ATOM 1971 O O . GLU A 1 252 ? -11.707 -29.585 -5.587 1.00 89.25 252 GLU A O 1
ATOM 1976 N N . VAL A 1 253 ? -10.759 -28.164 -4.142 1.00 89.38 253 VAL A N 1
ATOM 1977 C CA . VAL A 1 253 ? -11.924 -27.268 -4.083 1.00 89.38 253 VAL A CA 1
ATOM 1978 C C . VAL A 1 253 ? -12.147 -26.570 -5.426 1.00 89.38 253 VAL A C 1
ATOM 1980 O O . VAL A 1 253 ? -13.277 -26.520 -5.911 1.00 89.38 253 VAL A O 1
ATOM 1983 N N . LEU A 1 254 ? -11.084 -26.068 -6.054 1.00 84.56 254 LEU A N 1
ATOM 1984 C CA . LEU A 1 254 ? -11.147 -25.416 -7.360 1.00 84.56 254 LEU A CA 1
ATOM 1985 C C . LEU A 1 254 ? -11.647 -26.345 -8.469 1.00 84.56 254 LEU A C 1
ATOM 1987 O O . LEU A 1 254 ? -12.460 -25.916 -9.280 1.00 84.56 254 LEU A O 1
ATOM 1991 N N . GLU A 1 255 ? -11.217 -27.605 -8.501 1.00 83.88 255 GLU A N 1
ATOM 1992 C CA . GLU A 1 255 ? -11.691 -28.598 -9.472 1.00 83.88 255 GLU A CA 1
ATOM 1993 C C . GLU A 1 255 ? -13.202 -28.842 -9.331 1.00 83.88 255 GLU A C 1
ATOM 1995 O O . GLU A 1 255 ? -13.902 -28.992 -10.334 1.00 83.88 255 GLU A O 1
ATOM 2000 N N . ARG A 1 256 ? -13.741 -28.798 -8.102 1.00 82.38 256 ARG A N 1
ATOM 2001 C CA . ARG A 1 256 ? -15.194 -28.881 -7.863 1.00 82.38 256 ARG A CA 1
ATOM 2002 C C . ARG A 1 256 ? -15.943 -27.616 -8.295 1.00 82.38 256 ARG A C 1
ATOM 2004 O O . ARG A 1 256 ? -17.057 -27.735 -8.795 1.00 82.38 256 ARG A O 1
ATOM 2011 N N . LEU A 1 257 ? -15.368 -26.430 -8.072 1.00 76.81 257 LEU A N 1
ATOM 2012 C CA . LEU A 1 257 ? -16.027 -25.138 -8.323 1.00 76.81 257 LEU A CA 1
ATOM 2013 C C . LEU A 1 257 ? -15.930 -24.673 -9.787 1.00 76.81 257 LEU A C 1
ATOM 2015 O O . LEU A 1 257 ? -16.906 -24.169 -10.334 1.00 76.81 257 LEU A O 1
ATOM 2019 N N . ALA A 1 258 ? -14.764 -24.826 -10.417 1.00 66.44 258 ALA A N 1
ATOM 2020 C CA . ALA A 1 258 ? -14.456 -24.315 -11.757 1.00 66.44 258 ALA A CA 1
ATOM 2021 C C . ALA A 1 258 ? -14.478 -25.401 -12.855 1.00 66.44 258 ALA A C 1
ATOM 2023 O O . ALA A 1 258 ? -14.386 -25.085 -14.045 1.00 66.44 258 ALA A O 1
ATOM 2024 N N . GLY A 1 259 ? -14.609 -26.680 -12.482 1.00 64.69 259 GLY A N 1
ATOM 2025 C CA . GLY A 1 259 ? -14.643 -27.807 -13.417 1.00 64.69 259 GLY A CA 1
ATOM 2026 C C . GLY A 1 259 ? -13.355 -27.961 -14.243 1.00 64.69 259 GLY A C 1
ATOM 2027 O O . GLY A 1 259 ? -12.257 -27.651 -13.787 1.00 64.69 259 GLY A O 1
ATOM 2028 N N . ASN A 1 260 ? -13.485 -28.419 -15.496 1.00 48.00 260 ASN A N 1
ATOM 20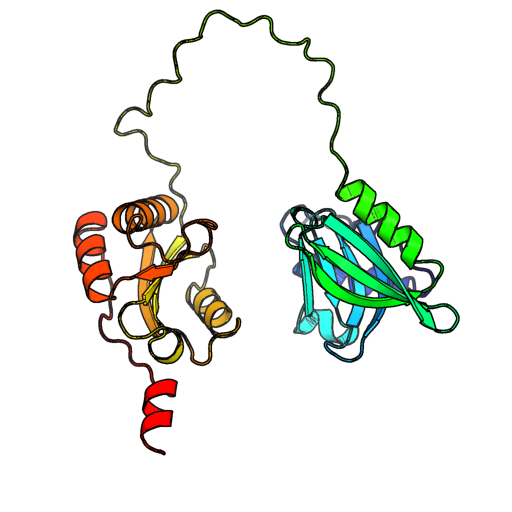29 C CA . ASN A 1 260 ? -12.364 -28.690 -16.419 1.00 48.00 260 ASN A CA 1
ATOM 2030 C C . ASN A 1 260 ? -11.681 -27.429 -17.002 1.00 48.00 260 ASN A C 1
ATOM 2032 O O . ASN A 1 260 ? -10.860 -27.550 -17.909 1.00 48.00 260 ASN A O 1
ATOM 2036 N N . HIS A 1 261 ? -12.015 -26.222 -16.533 1.00 50.34 261 HIS A N 1
ATOM 2037 C CA . HIS A 1 261 ? -11.421 -24.964 -17.014 1.00 50.34 261 HIS A CA 1
ATOM 2038 C C . HIS A 1 261 ? -10.152 -24.551 -16.252 1.00 50.34 261 HIS A C 1
ATOM 2040 O O . HIS A 1 261 ? -9.618 -23.463 -16.470 1.00 50.34 261 HIS A O 1
ATOM 2046 N N . LEU A 1 262 ? -9.651 -25.422 -15.373 1.00 56.94 262 LEU A N 1
ATOM 2047 C CA . LEU A 1 262 ? -8.377 -25.248 -14.689 1.00 56.94 262 LEU A CA 1
ATOM 2048 C C . LEU A 1 262 ? -7.232 -25.407 -15.709 1.00 56.94 262 LEU A C 1
ATOM 2050 O O . LEU A 1 262 ? -6.803 -26.517 -16.008 1.00 56.94 262 LEU A O 1
ATOM 2054 N N . LEU A 1 263 ? -6.793 -24.297 -16.307 1.00 53.94 263 LEU A N 1
ATOM 2055 C CA . LEU A 1 263 ? -5.807 -24.322 -17.392 1.00 53.94 263 LEU A CA 1
ATOM 2056 C C . LEU A 1 263 ? -4.421 -24.769 -16.904 1.00 53.94 263 LEU A C 1
ATOM 2058 O O . LEU A 1 263 ? -3.815 -25.615 -17.553 1.00 53.94 263 LEU A O 1
ATOM 2062 N N . GLU A 1 264 ? -3.947 -24.273 -15.754 1.00 64.94 264 GLU A N 1
ATOM 2063 C CA . GLU A 1 264 ? -2.663 -24.664 -15.154 1.00 64.94 264 GLU A CA 1
ATOM 2064 C C . GLU A 1 264 ? -2.704 -24.502 -13.621 1.00 64.94 264 GLU A C 1
ATOM 2066 O O . GLU A 1 264 ? -3.062 -23.437 -13.112 1.00 64.94 264 GLU A O 1
ATOM 2071 N N . TYR A 1 265 ? -2.338 -25.554 -12.877 1.00 78.75 265 TYR A N 1
ATOM 2072 C CA . TYR A 1 265 ? -2.171 -25.512 -11.418 1.00 78.75 265 TYR A CA 1
ATOM 2073 C C . TYR A 1 265 ? -0.885 -26.232 -11.014 1.00 78.75 265 TYR A C 1
ATOM 2075 O O . TYR A 1 265 ? -0.701 -27.408 -11.330 1.00 78.75 265 TYR A O 1
ATOM 2083 N N . ASN A 1 266 ? -0.015 -25.546 -10.278 1.00 79.69 266 ASN A N 1
ATOM 2084 C CA . ASN A 1 266 ? 1.191 -26.127 -9.704 1.00 79.69 266 ASN A CA 1
ATOM 2085 C C . ASN A 1 266 ? 0.991 -26.371 -8.206 1.00 79.69 266 ASN A C 1
ATOM 2087 O O . ASN A 1 266 ? 0.978 -25.438 -7.413 1.00 79.69 266 ASN A O 1
ATOM 2091 N N . GLU A 1 267 ? 0.853 -27.628 -7.791 1.00 81.06 267 GLU A N 1
ATOM 2092 C CA . GLU A 1 267 ? 0.702 -27.970 -6.369 1.00 81.06 267 GLU A CA 1
ATOM 2093 C C . GLU A 1 267 ? 1.998 -27.827 -5.572 1.00 81.06 267 GLU A C 1
ATOM 2095 O O . GLU A 1 267 ? 1.965 -27.588 -4.366 1.00 81.06 267 GLU A O 1
ATOM 2100 N N . THR A 1 268 ? 3.144 -27.992 -6.231 1.00 83.00 268 THR A N 1
ATOM 2101 C CA . THR A 1 268 ? 4.436 -28.051 -5.554 1.00 83.00 268 THR A CA 1
ATOM 2102 C C . THR A 1 268 ? 5.093 -26.673 -5.593 1.00 83.00 268 THR A C 1
ATOM 2104 O O . THR A 1 268 ? 5.515 -26.241 -6.665 1.00 83.00 268 THR A O 1
ATOM 2107 N N . PRO A 1 269 ? 5.240 -25.974 -4.450 1.00 83.50 269 PRO A N 1
ATOM 2108 C CA . PRO A 1 269 ? 5.982 -24.719 -4.425 1.00 83.50 269 PRO A CA 1
ATOM 2109 C C . PRO A 1 269 ? 7.444 -24.974 -4.808 1.00 83.50 269 PRO A C 1
ATOM 2111 O O . PRO A 1 269 ? 8.066 -25.935 -4.330 1.00 83.50 269 PRO A O 1
ATOM 2114 N N . GLU A 1 270 ? 8.009 -24.125 -5.663 1.00 83.88 270 GLU A N 1
ATOM 2115 C CA . GLU A 1 270 ? 9.416 -24.217 -6.050 1.00 83.88 270 GLU A CA 1
ATOM 2116 C C . GLU A 1 270 ? 10.322 -23.718 -4.925 1.00 83.88 270 GLU A C 1
ATOM 2118 O O . GLU A 1 270 ? 11.386 -24.298 -4.686 1.00 83.88 270 GLU A O 1
ATOM 2123 N N . ALA A 1 271 ? 9.878 -22.684 -4.205 1.00 84.69 271 ALA A N 1
ATOM 2124 C CA . ALA A 1 271 ? 10.523 -22.099 -3.039 1.00 84.69 271 ALA A CA 1
ATOM 2125 C C . ALA A 1 271 ? 12.025 -21.857 -3.255 1.00 84.69 271 ALA A C 1
ATOM 2127 O O . ALA A 1 271 ? 12.846 -22.160 -2.383 1.00 84.69 271 ALA A O 1
ATOM 2128 N N . LEU A 1 272 ? 12.385 -21.356 -4.443 1.00 80.81 272 LEU A N 1
ATOM 2129 C CA . LEU A 1 272 ? 13.765 -21.307 -4.934 1.00 80.81 272 LEU A CA 1
ATOM 2130 C C . LEU A 1 272 ? 14.703 -20.593 -3.954 1.00 80.81 272 LEU A C 1
ATOM 2132 O O . LEU A 1 272 ? 15.736 -21.141 -3.575 1.00 80.81 272 LEU A O 1
ATOM 2136 N N . GLU A 1 273 ? 14.309 -19.407 -3.485 1.00 81.62 273 GLU A N 1
ATOM 2137 C CA . GLU A 1 273 ? 15.100 -18.592 -2.552 1.00 81.62 273 GLU A CA 1
ATOM 2138 C C . GLU A 1 273 ? 15.280 -19.293 -1.194 1.00 81.62 273 GLU A C 1
ATOM 2140 O O . GLU A 1 273 ? 16.386 -19.367 -0.655 1.00 81.62 273 GLU A O 1
ATOM 2145 N N . TYR A 1 274 ? 14.203 -19.882 -0.666 1.00 84.31 274 TYR A N 1
ATOM 2146 C CA . TYR A 1 274 ? 14.221 -20.599 0.609 1.00 84.31 274 TYR A CA 1
ATOM 2147 C C . TYR A 1 274 ? 15.082 -21.870 0.556 1.00 84.31 274 TYR A C 1
ATOM 2149 O O . TYR A 1 274 ? 15.828 -22.157 1.495 1.00 84.31 274 TYR A O 1
ATOM 2157 N N . ARG A 1 275 ? 15.001 -22.641 -0.536 1.00 84.50 275 ARG A N 1
ATOM 2158 C CA . ARG A 1 275 ? 15.777 -23.880 -0.718 1.00 84.50 275 ARG A CA 1
ATOM 2159 C C . ARG A 1 275 ? 17.252 -23.599 -0.994 1.00 84.50 275 ARG A C 1
ATOM 2161 O O . ARG A 1 275 ? 18.100 -24.301 -0.445 1.00 84.50 275 ARG A O 1
ATOM 2168 N N . ALA A 1 276 ? 17.566 -22.554 -1.762 1.00 79.94 276 ALA A N 1
ATOM 2169 C CA . ALA A 1 276 ? 18.945 -22.112 -1.965 1.00 79.94 276 ALA A CA 1
ATOM 2170 C C . ALA A 1 276 ? 19.616 -21.776 -0.621 1.00 79.94 276 ALA A C 1
ATOM 2172 O O . ALA A 1 276 ? 20.685 -22.299 -0.317 1.00 79.94 276 ALA A O 1
ATOM 2173 N N . GLY A 1 277 ? 18.926 -21.026 0.247 1.00 74.44 277 GLY A N 1
ATOM 2174 C CA . GLY A 1 277 ? 19.432 -20.666 1.577 1.00 74.44 277 GLY A CA 1
ATOM 2175 C C . GLY A 1 277 ? 19.607 -21.831 2.565 1.00 74.44 277 GLY A C 1
ATOM 2176 O O . GLY A 1 277 ? 20.245 -21.6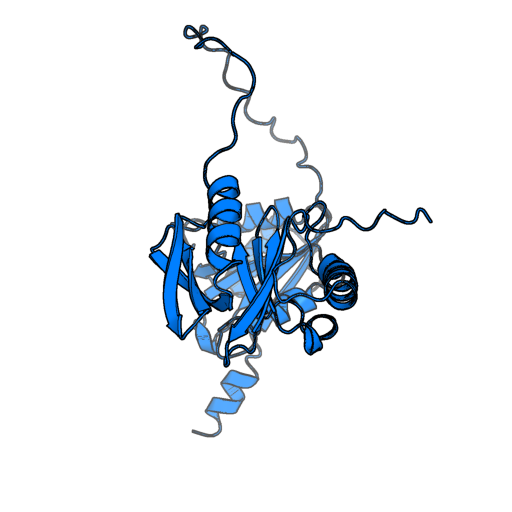48 3.601 1.00 74.44 277 GLY A O 1
ATOM 2177 N N . LYS A 1 278 ? 19.064 -23.024 2.276 1.00 67.06 278 LYS A N 1
ATOM 2178 C CA . LYS A 1 278 ? 19.279 -24.245 3.079 1.00 67.06 278 LYS A CA 1
ATOM 2179 C C . LYS A 1 278 ? 20.527 -25.032 2.688 1.00 67.06 278 LYS A C 1
ATOM 2181 O O . LYS A 1 278 ? 20.973 -25.845 3.485 1.00 67.06 278 LYS A O 1
ATOM 2186 N N . THR A 1 279 ? 21.055 -24.833 1.482 1.00 55.78 279 THR A N 1
ATOM 2187 C CA . THR A 1 279 ? 22.232 -25.579 1.000 1.00 55.78 279 THR A CA 1
ATOM 2188 C C . THR A 1 279 ? 23.538 -24.995 1.559 1.00 55.78 279 THR A C 1
ATOM 2190 O O . THR A 1 279 ? 24.526 -25.710 1.675 1.00 55.78 279 THR A O 1
ATOM 2193 N N . ASP A 1 280 ? 23.509 -23.725 1.976 1.00 48.06 280 ASP A N 1
ATOM 2194 C CA . ASP A 1 280 ? 24.640 -22.963 2.532 1.00 48.06 280 ASP A CA 1
ATOM 2195 C C . ASP A 1 280 ? 24.673 -22.912 4.080 1.00 48.06 280 ASP A C 1
ATOM 2197 O O . ASP A 1 280 ? 25.328 -22.042 4.661 1.00 48.06 280 ASP A O 1
ATOM 2201 N N . ARG A 1 281 ? 23.958 -23.807 4.779 1.00 43.22 281 ARG A N 1
ATOM 2202 C CA . ARG A 1 281 ? 23.924 -23.864 6.254 1.00 43.22 281 ARG A CA 1
ATOM 2203 C C . ARG A 1 281 ? 24.268 -25.234 6.815 1.00 43.22 281 ARG A C 1
ATOM 2205 O O . ARG A 1 281 ? 23.776 -26.238 6.261 1.00 43.22 281 ARG A O 1
#